Protein AF-A0A928LJQ2-F1 (afdb_monomer)

Nearest PDB structures (foldseek):
  3feq-assembly2_J  TM=9.089E-01  e=2.637E-27  unidentified
  3feq-assembly2_L  TM=9.120E-01  e=6.583E-27  unidentified
  3feq-assembly1_G  TM=9.060E-01  e=1.455E-26  unidentified
  3feq-assembly2_M  TM=9.026E-01  e=1.747E-26  unidentified
  3feq-assembly2_O  TM=9.105E-01  e=3.025E-26  unidentified

pLDDT: mean 92.67, std 9.85, range [49.91, 98.88]

Secondary structure (DSSP, 8-state):
--EEEEEEEEEEETTTTEEEEEEEEEEETTEEEEEEE--S--TTSEEEEEEEEEE-PPEEEEEE-TT--S-S-TT-S---HHHHHHHHHHHHHHHHHTTEEEEEE---GGGHHHHHHHHHHTTSS---EEE---SEEE-TTSTTS--S-TT----TTTTTEEE--SHHHHHHHHHHHHHTT-SEEEEE-BB-SSSTTPPBT-B-S-HHHHHHHHHHHHHHT-EEEEEEEEHHHHHHHHHHT-SEEEEEEE--HHHHHHHHHHTPEEE--HHHHHHHHHHTGGGT--HHHHHHHHHHHHH--

Foldseek 3Di:
DAKAKEFEQWEQDPVVRDIDGQWIFIADPRDTPDIDHDDPPQPPHHYHYHHVDYHYQFDEAEEDALQADLALCRQPDQDDLVNSLVSSLVSQVVSVVVRHQEYEHQWYFPCSLVVSQVCVVVVVGDGHHYQYAYAAEFEDLAQLDAPDDPVCPRGSSNGGYDYADDLVRLLVVLVVSVVSPGQEHEYEQAHPLQHPRGDAQHGGHALSSLLSNQVSCVVSVHAYEYEGLHAVSLVSNLVSQHQEYEQPLQHDPVSVVSCVVSNYYYHHPLVSLVSCCVCDCVSVRDNSSNVRSVVSNVNRD

Radius of gyration: 21.33 Å; Cα contacts (8 Å, |Δi|>4): 658; chains: 1; bounding box: 51×40×59 Å

Structure (mmCIF, N/CA/C/O backbone):
data_AF-A0A928LJQ2-F1
#
_entry.id   AF-A0A928LJQ2-F1
#
loop_
_atom_site.group_PDB
_atom_site.id
_atom_site.type_symbol
_atom_site.label_atom_id
_atom_site.label_alt_id
_atom_site.label_comp_id
_atom_site.label_asym_id
_atom_site.label_entity_id
_atom_site.label_seq_id
_atom_site.pdbx_PDB_ins_code
_atom_site.Cartn_x
_atom_site.Cartn_y
_atom_site.Cartn_z
_atom_site.occupancy
_atom_site.B_iso_or_equiv
_atom_site.auth_seq_id
_atom_site.auth_comp_id
_atom_site.auth_asym_id
_atom_site.auth_atom_id
_atom_site.pdbx_PDB_model_num
ATOM 1 N N . MET A 1 1 ? -18.288 -10.386 25.622 1.00 65.94 1 MET A N 1
ATOM 2 C CA . MET A 1 1 ? -18.279 -9.028 25.047 1.00 65.94 1 MET A CA 1
ATOM 3 C C . MET A 1 1 ? -17.268 -8.224 25.827 1.00 65.94 1 MET A C 1
ATOM 5 O O . MET A 1 1 ? -17.258 -8.331 27.049 1.00 65.94 1 MET A O 1
ATOM 9 N N . SER A 1 2 ? -16.380 -7.521 25.134 1.00 89.06 2 SER A N 1
ATOM 10 C CA . SER A 1 2 ? -15.372 -6.665 25.768 1.00 89.06 2 SER A CA 1
ATOM 11 C C . SER A 1 2 ? -15.864 -5.225 25.688 1.00 89.06 2 SER A C 1
ATOM 13 O O . SER A 1 2 ? -15.941 -4.682 24.588 1.00 89.06 2 SER A O 1
ATOM 15 N N . CYS A 1 3 ? -16.171 -4.620 26.833 1.00 96.25 3 CYS A N 1
ATOM 16 C CA . CYS A 1 3 ? -16.572 -3.218 26.945 1.00 96.25 3 CYS A CA 1
ATOM 17 C C . CYS A 1 3 ? -15.441 -2.439 27.621 1.00 96.25 3 CYS A C 1
ATOM 19 O O . CYS A 1 3 ? -15.065 -2.762 28.746 1.00 96.25 3 CYS A O 1
ATOM 21 N N . LYS A 1 4 ? -14.888 -1.435 26.938 1.00 97.06 4 LYS A N 1
ATOM 22 C CA . LYS A 1 4 ? -13.796 -0.581 27.429 1.00 97.06 4 LYS A CA 1
ATOM 23 C C . LYS A 1 4 ? -14.169 0.887 27.293 1.00 97.06 4 LYS A C 1
ATOM 25 O O . LYS A 1 4 ? -14.790 1.270 26.306 1.00 97.06 4 LYS A O 1
ATOM 30 N N . VAL A 1 5 ? -13.760 1.710 28.246 1.00 97.44 5 VAL A N 1
ATOM 31 C CA . VAL A 1 5 ? -13.843 3.167 28.143 1.00 97.44 5 VAL A CA 1
ATOM 32 C C . VAL A 1 5 ? -12.444 3.742 28.288 1.00 97.44 5 VAL A C 1
ATOM 34 O O . VAL A 1 5 ? -11.767 3.522 29.288 1.00 97.44 5 VAL A O 1
ATOM 37 N N . ILE A 1 6 ? -11.983 4.452 27.264 1.00 97.50 6 ILE A N 1
ATOM 38 C CA . ILE A 1 6 ? -10.678 5.113 27.268 1.00 97.50 6 ILE A CA 1
ATOM 39 C C . ILE A 1 6 ? -10.901 6.550 27.712 1.00 97.50 6 ILE A C 1
ATOM 41 O O . ILE A 1 6 ? -11.585 7.305 27.025 1.00 97.50 6 ILE A O 1
ATOM 45 N N . LYS A 1 7 ? -10.326 6.935 28.848 1.00 97.75 7 LYS A N 1
ATOM 46 C CA . LYS A 1 7 ? -10.352 8.309 29.353 1.00 97.75 7 LYS A CA 1
ATOM 47 C C . LYS A 1 7 ? -9.029 8.982 29.017 1.00 97.75 7 LYS A C 1
ATOM 49 O O . LYS A 1 7 ? -7.985 8.519 29.458 1.00 97.75 7 LYS A O 1
ATOM 54 N N . CYS A 1 8 ? -9.053 10.082 28.273 1.00 97.62 8 CYS A N 1
ATOM 55 C CA . CYS A 1 8 ? -7.845 10.817 27.898 1.00 97.62 8 CYS A CA 1
ATOM 56 C C . CYS A 1 8 ? -8.020 12.329 28.053 1.00 97.62 8 CYS A C 1
ATOM 58 O O . CYS A 1 8 ? -9.127 12.859 27.925 1.00 97.62 8 CYS A O 1
ATOM 60 N N . SER A 1 9 ? -6.916 13.035 28.305 1.00 97.06 9 SER A N 1
ATOM 61 C CA . SER A 1 9 ? -6.933 14.500 28.415 1.00 97.06 9 SER A CA 1
ATOM 62 C C . SER A 1 9 ? -6.959 15.177 27.056 1.00 97.06 9 SER A C 1
ATOM 64 O O . SER A 1 9 ? -7.546 16.246 26.938 1.00 97.06 9 SER A O 1
ATOM 66 N N . LYS A 1 10 ? -6.337 14.572 26.036 1.00 97.88 10 LYS A N 1
ATOM 67 C CA . LYS A 1 10 ? -6.318 15.093 24.667 1.00 97.88 10 LYS A CA 1
ATOM 68 C C . LYS A 1 10 ? -6.541 13.979 23.654 1.00 97.88 10 LYS A C 1
ATOM 70 O O . LYS A 1 10 ? -5.899 12.932 23.744 1.00 97.88 10 LYS A O 1
ATOM 75 N N . MET A 1 11 ? -7.402 14.239 22.676 1.00 97.62 11 MET A N 1
ATOM 76 C CA . MET A 1 11 ? -7.645 13.372 21.526 1.00 97.62 11 MET A CA 1
ATOM 77 C C . MET A 1 11 ? -7.607 14.200 20.242 1.00 97.62 11 MET A C 1
ATOM 79 O O . MET A 1 11 ? -8.185 15.285 20.197 1.00 97.62 11 MET A O 1
ATOM 83 N N . PHE A 1 12 ? -6.962 13.695 19.193 1.00 97.69 12 PHE A N 1
ATOM 84 C CA . PHE A 1 12 ? -7.087 14.277 17.859 1.00 97.69 12 PHE A CA 1
ATOM 85 C C . PHE A 1 12 ? -8.347 13.764 17.160 1.00 97.69 12 PHE A C 1
ATOM 87 O O . PHE A 1 12 ? -8.494 12.564 16.928 1.00 97.69 12 PHE A O 1
ATOM 94 N N . ASP A 1 13 ? -9.233 14.688 16.811 1.00 95.75 13 ASP A N 1
ATOM 95 C CA . ASP A 1 13 ? -10.365 14.463 15.925 1.00 95.75 13 ASP A CA 1
ATOM 96 C C . ASP A 1 13 ? -9.907 14.723 14.485 1.00 95.75 13 ASP A C 1
ATOM 98 O O . ASP A 1 13 ? -9.740 15.871 14.063 1.00 95.75 13 ASP A O 1
ATOM 102 N N . SER A 1 14 ? -9.665 13.640 13.746 1.00 93.06 14 SER A N 1
ATOM 103 C CA . SER A 1 14 ? -9.185 13.705 12.366 1.00 93.06 14 SER A CA 1
ATOM 104 C C . SER A 1 14 ? -10.245 14.170 11.369 1.00 93.06 14 SER A C 1
ATOM 106 O O . SER A 1 14 ? -9.877 14.620 10.288 1.00 93.06 14 SER A O 1
ATOM 108 N N . GLU A 1 15 ? -11.536 14.063 11.699 1.00 92.44 15 GLU A N 1
ATOM 109 C CA . GLU A 1 15 ? -12.623 14.492 10.811 1.00 92.44 15 GLU A CA 1
ATOM 110 C C . GLU A 1 15 ? -12.727 16.020 10.799 1.00 92.44 15 GLU A C 1
ATOM 112 O O . GLU A 1 15 ? -12.749 16.636 9.734 1.00 92.44 15 GLU A O 1
ATOM 117 N N . ASN A 1 16 ? -12.688 16.637 11.984 1.00 95.31 16 ASN A N 1
ATOM 118 C CA . ASN A 1 16 ? -12.779 18.094 12.137 1.00 95.31 16 ASN A CA 1
ATOM 119 C C . ASN A 1 16 ? -11.414 18.792 12.278 1.00 95.31 16 ASN A C 1
ATOM 121 O O . ASN A 1 16 ? -11.362 20.011 12.426 1.00 95.31 16 ASN A O 1
ATOM 125 N N . GLN A 1 17 ? -10.312 18.035 12.233 1.00 96.06 17 GLN A N 1
ATOM 126 C CA . GLN A 1 17 ? -8.929 18.526 12.321 1.00 96.06 17 GLN A CA 1
ATOM 127 C C . GLN A 1 17 ? -8.651 19.362 13.583 1.00 96.06 17 GLN A C 1
ATOM 129 O O . GLN A 1 17 ? -7.990 20.400 13.534 1.00 96.06 17 GLN A O 1
ATOM 134 N N . GLN A 1 18 ? -9.143 18.903 14.733 1.00 97.00 18 GLN A N 1
ATOM 135 C CA . GLN A 1 18 ? -9.035 19.620 16.006 1.00 97.00 18 GLN A CA 1
ATOM 136 C C . GLN A 1 18 ? -8.572 18.714 17.148 1.00 97.00 18 GLN A C 1
ATOM 138 O O . GLN A 1 18 ? -8.679 17.490 17.090 1.00 97.00 18 GLN A O 1
ATOM 143 N N . VAL A 1 19 ? -8.065 19.329 18.218 1.00 98.00 19 VAL A N 1
ATOM 144 C CA . VAL A 1 19 ? -7.770 18.628 19.471 1.00 98.00 19 VAL A CA 1
ATOM 145 C C . VAL A 1 19 ? -8.949 18.811 20.414 1.00 98.00 19 VAL A C 1
ATOM 147 O O . VAL A 1 19 ? -9.277 19.935 20.789 1.00 98.00 19 VAL A O 1
ATOM 150 N N . LEU A 1 20 ? -9.564 17.701 20.807 1.00 97.50 20 LEU A N 1
ATOM 151 C CA . LEU A 1 20 ? -10.582 17.665 21.846 1.00 97.50 20 LEU A CA 1
ATOM 152 C C . LEU A 1 20 ? -9.922 17.426 23.204 1.00 97.50 20 LEU A C 1
ATOM 154 O O . LEU A 1 20 ? -8.989 16.626 23.317 1.00 97.50 20 LEU A O 1
ATOM 158 N N . GLU A 1 21 ? -10.422 18.103 24.234 1.00 97.75 21 GLU A N 1
ATOM 159 C CA . GLU A 1 21 ? -9.928 17.974 25.603 1.00 97.75 21 GLU A CA 1
ATOM 160 C C . GLU A 1 21 ? -10.917 17.219 26.489 1.00 97.75 21 GLU A C 1
ATOM 162 O O . GLU A 1 21 ? -12.128 17.298 26.290 1.00 97.75 21 GLU A O 1
ATOM 167 N N . ASN A 1 22 ? -10.390 16.513 27.492 1.00 97.38 22 ASN A N 1
ATOM 168 C CA . ASN A 1 22 ? -11.164 15.792 28.501 1.00 97.38 22 ASN A CA 1
ATOM 169 C C . ASN A 1 22 ? -12.225 14.866 27.880 1.00 97.38 22 ASN A C 1
ATOM 171 O O . ASN A 1 22 ? -13.428 15.019 28.104 1.00 97.38 22 ASN A O 1
ATOM 175 N N . VAL A 1 23 ? -11.758 13.890 27.099 1.00 97.50 23 VAL A N 1
ATOM 176 C CA . VAL A 1 23 ? -12.589 12.988 26.292 1.00 97.50 23 VAL A CA 1
ATOM 177 C C . VAL A 1 23 ? -12.653 11.587 26.901 1.00 97.50 23 VAL A C 1
ATOM 179 O O . VAL A 1 23 ? -11.677 11.089 27.469 1.00 97.50 23 VAL A O 1
ATOM 182 N N . MET A 1 24 ? -13.813 10.948 26.766 1.00 97.88 24 MET A N 1
ATOM 183 C CA . MET A 1 24 ? -14.020 9.516 26.949 1.00 97.88 24 MET A CA 1
ATOM 184 C C . MET A 1 24 ? -14.449 8.861 25.632 1.00 97.88 24 MET A C 1
ATOM 186 O O . MET A 1 24 ? -15.328 9.366 24.932 1.00 97.88 24 MET A O 1
ATOM 190 N N . ILE A 1 25 ? -13.831 7.723 25.314 1.00 97.31 25 ILE A N 1
ATOM 191 C CA . ILE A 1 25 ? -14.088 6.917 24.115 1.00 97.31 25 ILE A CA 1
ATOM 192 C C . ILE A 1 25 ? -14.621 5.560 24.571 1.00 97.31 25 ILE A C 1
ATOM 194 O O . ILE A 1 25 ? -13.890 4.770 25.168 1.00 97.31 25 ILE A O 1
ATOM 198 N N . PHE A 1 26 ? -15.890 5.290 24.293 1.00 97.31 26 PHE A N 1
ATOM 199 C CA . PHE A 1 26 ? -16.551 4.033 24.626 1.00 97.31 26 PHE A CA 1
ATOM 200 C C . PHE A 1 26 ? -16.382 3.045 23.479 1.00 97.31 26 PHE A C 1
ATOM 202 O O . PHE A 1 26 ? -16.725 3.342 22.333 1.00 97.31 26 PHE A O 1
ATOM 209 N N . VAL A 1 27 ? -15.851 1.870 23.798 1.00 97.25 27 VAL A N 1
ATOM 210 C CA . VAL A 1 27 ? -15.540 0.804 22.849 1.00 97.25 27 VAL A CA 1
ATOM 211 C C . VAL A 1 27 ? -16.249 -0.470 23.278 1.00 97.25 27 VAL A C 1
ATOM 213 O O . VAL A 1 27 ? -16.059 -0.948 24.399 1.00 97.25 27 VAL A O 1
ATOM 216 N N . LYS A 1 28 ? -17.009 -1.066 22.364 1.00 96.00 28 LYS A N 1
ATOM 217 C CA . LYS A 1 28 ? -17.658 -2.360 22.560 1.00 96.00 28 LYS A CA 1
ATOM 218 C C . LYS A 1 28 ? -17.361 -3.269 21.391 1.00 96.00 28 LYS A C 1
ATOM 220 O O . LYS A 1 28 ? -17.523 -2.881 20.239 1.00 96.00 28 LYS A O 1
ATOM 225 N N . ASP A 1 29 ? -16.893 -4.473 21.705 1.00 93.00 29 ASP A N 1
ATOM 226 C CA . ASP A 1 29 ? -16.573 -5.508 20.717 1.00 93.00 29 ASP A CA 1
ATOM 227 C C . ASP A 1 29 ? -15.689 -4.968 19.566 1.00 93.00 29 ASP A C 1
ATOM 229 O O . ASP A 1 29 ? -15.889 -5.270 18.393 1.00 93.00 29 ASP A O 1
ATOM 233 N N . ASN A 1 30 ? -14.684 -4.159 19.940 1.00 91.50 30 ASN A N 1
ATOM 234 C CA . ASN A 1 30 ? -13.708 -3.484 19.067 1.00 91.50 30 ASN A CA 1
ATOM 235 C C . ASN A 1 30 ? -14.263 -2.380 18.148 1.00 91.50 30 ASN A C 1
ATOM 237 O O . ASN A 1 30 ? -13.559 -1.932 17.244 1.00 91.50 30 ASN A O 1
ATOM 241 N N . ILE A 1 31 ? -15.481 -1.900 18.395 1.00 95.69 31 ILE A N 1
ATOM 242 C CA . ILE A 1 31 ? -16.086 -0.763 17.696 1.00 95.69 31 ILE A CA 1
ATOM 243 C C . ILE A 1 31 ? -16.232 0.410 18.665 1.00 95.69 31 ILE A C 1
ATOM 245 O O . ILE A 1 31 ? -16.632 0.226 19.814 1.00 95.69 31 ILE A O 1
ATOM 249 N N . ILE A 1 32 ? -15.909 1.620 18.204 1.00 96.19 32 ILE A N 1
ATOM 250 C CA . ILE A 1 32 ? -16.183 2.852 18.951 1.00 96.19 32 ILE A CA 1
ATOM 251 C C . ILE A 1 32 ? -17.694 3.107 18.892 1.00 96.19 32 ILE A C 1
ATOM 253 O O . ILE A 1 32 ? -18.236 3.359 17.820 1.00 96.19 32 ILE A O 1
ATOM 257 N N . GLU A 1 33 ? -18.373 3.035 20.036 1.00 95.56 33 GLU A N 1
ATOM 258 C CA . GLU A 1 33 ? -19.817 3.291 20.141 1.00 95.56 33 GLU A CA 1
ATOM 259 C C . GLU A 1 33 ? -20.122 4.778 20.324 1.00 95.56 33 GLU A C 1
ATOM 261 O O . GLU A 1 33 ? -21.125 5.284 19.820 1.00 95.56 33 GLU A O 1
ATOM 266 N N . LYS A 1 34 ? -19.280 5.475 21.093 1.00 94.56 34 LYS A N 1
ATOM 267 C CA . LYS A 1 34 ? -19.512 6.864 21.497 1.00 94.56 34 LYS A CA 1
ATOM 268 C C . LYS A 1 34 ? -18.199 7.546 21.861 1.00 94.56 34 LYS A C 1
ATOM 270 O O . LYS A 1 34 ? -17.356 6.961 22.538 1.00 94.56 34 LYS A O 1
ATOM 275 N N . VAL A 1 35 ? -18.076 8.813 21.478 1.00 96.31 35 VAL A N 1
ATOM 276 C CA . VAL A 1 35 ? -17.045 9.740 21.961 1.00 96.31 35 VAL A CA 1
ATOM 277 C C . VAL A 1 35 ? -17.756 10.916 22.622 1.00 96.31 35 VAL A C 1
ATOM 279 O O . VAL A 1 35 ? -18.674 11.488 22.035 1.00 96.31 35 VAL A O 1
ATOM 282 N N . CYS A 1 36 ? -17.391 11.261 23.854 1.00 96.62 36 CYS A N 1
ATOM 283 C CA . CYS A 1 36 ? -18.013 12.370 24.580 1.00 96.62 36 CYS A CA 1
ATOM 284 C C . CYS A 1 36 ? -17.047 13.020 25.581 1.00 96.62 36 CYS A C 1
ATOM 286 O O . CYS A 1 36 ? -15.991 12.451 25.861 1.00 96.62 36 CYS A O 1
ATOM 288 N N . PRO A 1 37 ? -17.389 14.191 26.152 1.00 97.12 37 PRO A N 1
ATOM 289 C CA . PRO A 1 37 ? -16.666 14.727 27.301 1.00 97.12 37 PRO A CA 1
ATOM 290 C C . PRO A 1 37 ? -16.643 13.739 28.476 1.00 97.12 37 PRO A C 1
ATOM 292 O O . PRO A 1 37 ? -17.458 12.812 28.534 1.00 97.12 37 PRO A O 1
ATOM 295 N N . TRP A 1 38 ? -15.729 13.950 29.423 1.00 96.81 38 TRP A N 1
ATOM 296 C CA . TRP A 1 38 ? -15.675 13.170 30.660 1.00 96.81 38 TRP A CA 1
ATOM 297 C C . TRP A 1 38 ? -17.036 13.108 31.358 1.00 96.81 38 TRP A C 1
ATOM 299 O O . TRP A 1 38 ? -17.733 14.111 31.504 1.00 96.81 38 TRP A O 1
ATOM 309 N N . THR A 1 39 ? -17.377 11.908 31.811 1.00 95.12 39 THR A N 1
ATOM 310 C CA . THR A 1 39 ? -18.605 11.582 32.531 1.00 95.12 39 THR A CA 1
ATOM 311 C C . THR A 1 39 ? -18.302 10.503 33.568 1.00 95.12 39 THR A C 1
ATOM 313 O O . THR A 1 39 ? -17.290 9.808 33.466 1.00 95.12 39 THR A O 1
ATOM 316 N N . ASP A 1 40 ? -19.176 10.344 34.556 1.00 90.69 40 ASP A N 1
ATOM 317 C CA . ASP A 1 40 ? -19.085 9.261 35.540 1.00 90.69 40 ASP A CA 1
ATOM 318 C C . ASP A 1 40 ? -19.762 7.963 35.044 1.00 90.69 40 ASP A C 1
ATOM 320 O O . ASP A 1 40 ? -19.656 6.917 35.685 1.00 90.69 40 ASP A O 1
ATOM 324 N N . GLU A 1 41 ? -20.419 8.004 33.877 1.00 87.56 41 GLU A N 1
ATOM 325 C CA . GLU A 1 41 ? -21.106 6.878 33.225 1.00 87.56 41 GLU A CA 1
ATOM 326 C C . GLU A 1 41 ? -20.121 5.820 32.687 1.00 87.56 41 GLU A C 1
ATOM 328 O O . GLU A 1 41 ? -19.947 5.661 31.484 1.00 87.56 41 GLU A O 1
ATOM 333 N N . THR A 1 42 ? -19.457 5.087 33.580 1.00 89.25 42 THR A N 1
ATOM 334 C CA . THR A 1 42 ? -18.476 4.035 33.233 1.00 89.25 42 THR A CA 1
ATOM 335 C C . THR A 1 42 ? -18.918 2.634 33.661 1.00 89.25 42 THR A C 1
ATOM 337 O O . THR A 1 42 ? -18.183 1.661 33.491 1.00 89.25 42 THR A O 1
ATOM 340 N N . GLU A 1 43 ? -20.135 2.505 34.199 1.00 91.88 43 GLU A N 1
ATOM 341 C CA . GLU A 1 43 ? -20.675 1.230 34.665 1.00 91.88 43 GLU A CA 1
ATOM 342 C C . GLU A 1 43 ? -20.741 0.206 33.520 1.00 91.88 43 GLU A C 1
ATOM 344 O O . GLU A 1 43 ? -21.260 0.480 32.439 1.00 91.88 43 GLU A O 1
ATOM 349 N N . GLY A 1 44 ? -20.182 -0.985 33.749 1.00 91.81 44 GLY A N 1
ATOM 350 C CA . GLY A 1 44 ? -20.113 -2.048 32.742 1.00 91.81 44 GLY A CA 1
ATOM 351 C C . GLY A 1 44 ? -18.955 -1.934 31.741 1.00 91.81 44 GLY A C 1
ATOM 352 O O . GLY A 1 44 ? -18.837 -2.809 30.883 1.00 91.81 44 GLY A O 1
ATOM 353 N N . TYR A 1 45 ? -18.085 -0.923 31.859 1.00 96.19 45 TYR A N 1
ATOM 354 C CA . TYR A 1 45 ? -16.889 -0.758 31.029 1.00 96.19 45 TYR A CA 1
ATOM 355 C C . TYR A 1 45 ? -15.601 -0.886 31.860 1.00 96.19 45 TYR A C 1
ATOM 357 O O . TYR A 1 45 ? -15.503 -0.400 32.984 1.00 96.19 45 TYR A O 1
ATOM 365 N N . GLU A 1 46 ? -14.578 -1.518 31.289 1.00 96.06 46 GLU A N 1
ATOM 366 C CA . GLU A 1 46 ? -13.210 -1.473 31.809 1.00 96.06 46 GLU A CA 1
ATOM 367 C C . GLU A 1 46 ? -12.602 -0.092 31.520 1.00 96.06 46 GLU A C 1
ATOM 369 O O . GLU A 1 46 ? -12.483 0.306 30.358 1.00 96.06 46 GLU A O 1
ATOM 374 N N . LEU A 1 47 ? -12.221 0.650 32.562 1.00 96.06 47 LEU A N 1
ATOM 375 C CA . LEU A 1 47 ? -11.594 1.963 32.416 1.00 96.06 47 LEU A CA 1
ATOM 376 C C . LEU A 1 47 ? -10.111 1.829 32.045 1.00 96.06 47 LEU A C 1
ATOM 378 O O . LEU A 1 47 ? -9.318 1.280 32.807 1.00 96.06 47 LEU A O 1
ATOM 382 N N . ILE A 1 48 ? -9.733 2.423 30.915 1.00 96.88 48 ILE A N 1
ATOM 383 C CA . ILE A 1 48 ? -8.345 2.636 30.502 1.00 96.88 48 ILE A CA 1
ATOM 384 C C . ILE A 1 48 ? -8.026 4.119 30.695 1.00 96.88 48 ILE A C 1
ATOM 386 O O . ILE A 1 48 ? -8.509 4.972 29.948 1.00 96.88 48 ILE A O 1
ATOM 390 N N . ASP A 1 49 ? -7.220 4.427 31.709 1.00 96.88 49 ASP A N 1
ATOM 391 C CA . ASP A 1 49 ? -6.808 5.797 32.016 1.00 96.88 49 ASP A CA 1
ATOM 392 C C . ASP A 1 49 ? -5.551 6.180 31.220 1.00 96.88 49 ASP A C 1
ATOM 394 O O . ASP A 1 49 ? -4.458 5.673 31.469 1.00 96.88 49 ASP A O 1
ATOM 398 N N . LEU A 1 50 ? -5.731 7.073 30.247 1.00 97.38 50 LEU A N 1
ATOM 399 C CA . LEU A 1 50 ? -4.697 7.697 29.421 1.00 97.38 50 LEU A CA 1
ATOM 400 C C . LEU A 1 50 ? -4.710 9.223 29.600 1.00 97.38 50 LEU A C 1
ATOM 402 O O . LEU A 1 50 ? -4.438 9.979 28.663 1.00 97.38 50 LEU A O 1
ATOM 406 N N . THR A 1 51 ? -5.074 9.711 30.787 1.00 97.19 51 THR A N 1
ATOM 407 C CA . THR A 1 51 ? -5.119 11.152 31.086 1.00 97.19 51 THR A CA 1
ATOM 408 C C . THR A 1 51 ? -3.755 11.840 30.964 1.00 97.19 51 THR A C 1
ATOM 410 O O . THR A 1 51 ? -3.704 13.046 30.729 1.00 97.19 51 THR A O 1
ATOM 413 N N . ASP A 1 52 ? -2.645 11.106 31.024 1.00 96.81 52 ASP A N 1
ATOM 414 C CA . ASP A 1 52 ? -1.295 11.630 30.794 1.00 96.81 52 ASP A CA 1
ATOM 415 C C . ASP A 1 52 ? -0.831 11.531 29.325 1.00 96.81 52 ASP A C 1
ATOM 417 O O . ASP A 1 52 ? 0.303 11.904 29.012 1.00 96.81 52 ASP A O 1
ATOM 421 N N . LYS A 1 53 ? -1.680 11.032 28.413 1.00 96.31 53 LYS A N 1
ATOM 422 C CA . LYS A 1 53 ? -1.357 10.821 26.994 1.00 96.31 53 LYS A CA 1
ATOM 423 C C . LYS A 1 53 ? -2.188 11.691 26.054 1.00 96.31 53 LYS A C 1
ATOM 425 O O . LYS A 1 53 ? -3.220 12.264 26.405 1.00 96.31 53 LYS A O 1
ATOM 430 N N . PHE A 1 54 ? -1.713 11.735 24.813 1.00 96.62 54 PHE A N 1
ATOM 431 C CA . PHE A 1 54 ? -2.431 12.248 23.656 1.00 96.62 54 PHE A CA 1
ATOM 432 C C . PHE A 1 54 ? -2.883 11.064 22.791 1.00 96.62 54 PHE A C 1
ATOM 434 O O . PHE A 1 54 ? -2.053 10.251 22.386 1.00 96.62 54 PHE A O 1
ATOM 441 N N . VAL A 1 55 ? -4.183 10.957 22.522 1.00 97.25 55 VAL A N 1
ATOM 442 C CA . VAL A 1 55 ? -4.778 9.839 21.773 1.00 97.25 55 VAL A CA 1
ATOM 443 C C . VAL A 1 55 ? -5.026 10.240 20.317 1.00 97.25 55 VAL A C 1
ATOM 445 O O . VAL A 1 55 ? -5.517 11.331 20.035 1.00 97.25 55 VAL A O 1
ATOM 448 N N . THR A 1 56 ? -4.697 9.351 19.381 1.00 97.19 56 THR A N 1
ATOM 449 C CA . THR A 1 56 ? -4.938 9.518 17.936 1.00 97.19 56 THR A CA 1
ATOM 450 C C . THR A 1 56 ? -5.599 8.265 17.364 1.00 97.19 56 THR A C 1
ATOM 452 O O . THR A 1 56 ? -5.484 7.194 17.971 1.00 97.19 56 THR A O 1
ATOM 455 N N . PRO A 1 57 ? -6.272 8.360 16.202 1.00 96.56 57 PRO A N 1
ATOM 456 C CA . PRO A 1 57 ? -6.556 7.184 15.390 1.00 96.56 57 PRO A CA 1
ATOM 457 C C . PRO A 1 57 ? -5.261 6.431 15.062 1.00 96.56 57 PRO A C 1
ATOM 459 O O . PRO A 1 57 ? -4.211 7.045 14.872 1.00 96.56 57 PRO A O 1
ATOM 462 N N . GLY A 1 58 ? -5.338 5.102 14.975 1.00 97.75 58 GLY A N 1
ATOM 463 C CA . GLY A 1 58 ? -4.190 4.290 14.583 1.00 97.75 58 GLY A CA 1
ATOM 464 C C . GLY A 1 58 ? -3.679 4.676 13.193 1.00 97.75 58 GLY A C 1
ATOM 465 O O . GLY A 1 58 ? -4.468 4.954 12.289 1.00 97.75 58 GLY A O 1
ATOM 466 N N . LEU A 1 59 ? -2.359 4.676 13.018 1.00 98.31 59 LEU A N 1
ATOM 467 C CA . LEU A 1 59 ? -1.732 5.086 11.764 1.00 98.31 59 LEU A CA 1
ATOM 468 C C . LEU A 1 59 ? -1.953 4.036 10.667 1.00 98.31 59 LEU A C 1
ATOM 470 O O . LEU A 1 59 ? -2.141 2.845 10.951 1.00 98.31 59 LEU A O 1
ATOM 474 N N . ILE A 1 60 ? -1.907 4.493 9.414 1.00 98.62 60 ILE A N 1
ATOM 475 C CA . ILE A 1 60 ? -1.994 3.658 8.214 1.00 98.62 60 ILE A CA 1
ATOM 476 C C . ILE A 1 60 ? -0.754 3.910 7.361 1.00 98.62 60 ILE A C 1
ATOM 478 O O . ILE A 1 60 ? -0.501 5.054 6.985 1.00 98.62 60 ILE A O 1
ATOM 482 N N . ASP A 1 61 ? -0.006 2.853 7.043 1.00 98.19 61 ASP A N 1
ATOM 483 C CA . ASP A 1 61 ? 1.067 2.920 6.047 1.00 98.19 61 ASP A CA 1
ATOM 484 C C . ASP A 1 61 ? 0.582 2.302 4.732 1.00 98.19 61 ASP A C 1
ATOM 486 O O . ASP A 1 61 ? 0.183 1.136 4.678 1.00 98.19 61 ASP A O 1
ATOM 490 N N . CYS A 1 62 ? 0.591 3.097 3.665 1.00 98.44 62 CYS A N 1
ATOM 491 C CA . CYS A 1 62 ? 0.100 2.697 2.352 1.00 98.44 62 CYS A CA 1
ATOM 492 C C . CYS A 1 62 ? 1.177 2.055 1.459 1.00 98.44 62 CYS A C 1
ATOM 494 O O . CYS A 1 62 ? 0.850 1.676 0.330 1.00 98.44 62 CYS A O 1
ATOM 496 N N . HIS A 1 63 ? 2.435 1.948 1.896 1.00 97.94 63 HIS A N 1
ATOM 497 C CA . HIS A 1 63 ? 3.507 1.387 1.076 1.00 97.94 63 HIS A CA 1
ATOM 498 C C . HIS A 1 63 ? 4.580 0.699 1.919 1.00 97.94 63 HIS A C 1
ATOM 500 O O . HIS A 1 63 ? 5.656 1.248 2.163 1.00 97.94 63 HIS A O 1
ATOM 506 N N . VAL A 1 64 ? 4.321 -0.556 2.282 1.00 96.06 64 VAL A N 1
ATOM 507 C CA . VAL A 1 64 ? 5.317 -1.403 2.945 1.00 96.06 64 VAL A CA 1
ATOM 508 C C . VAL A 1 64 ? 5.692 -2.611 2.093 1.00 96.06 64 VAL A C 1
ATOM 510 O O . VAL A 1 64 ? 4.935 -3.072 1.239 1.00 96.06 64 VAL A O 1
ATOM 513 N N . HIS A 1 65 ? 6.874 -3.148 2.368 1.00 93.69 65 HIS A N 1
ATOM 514 C CA . HIS A 1 65 ? 7.339 -4.435 1.865 1.00 93.69 65 HIS A CA 1
ATOM 515 C C . HIS A 1 65 ? 7.731 -5.280 3.072 1.00 93.69 65 HIS A C 1
ATOM 517 O O . HIS A 1 65 ? 8.844 -5.141 3.581 1.00 93.69 65 HIS A O 1
ATOM 523 N N . LEU A 1 66 ? 6.823 -6.135 3.551 1.00 92.94 66 LEU A N 1
ATOM 524 C CA . LEU A 1 66 ? 7.006 -6.871 4.809 1.00 92.94 66 LEU A CA 1
ATOM 525 C C . LEU A 1 66 ? 8.187 -7.849 4.735 1.00 92.94 66 LEU A C 1
ATOM 527 O O . LEU A 1 66 ? 8.763 -8.221 5.757 1.00 92.94 66 LEU A O 1
ATOM 531 N N . SER A 1 67 ? 8.543 -8.292 3.529 1.00 88.38 67 SER A N 1
ATOM 532 C CA . SER A 1 67 ? 9.681 -9.176 3.262 1.00 88.38 67 SER A CA 1
ATOM 533 C C . SER A 1 67 ? 11.044 -8.482 3.288 1.00 88.38 67 SER A C 1
ATOM 535 O O . SER A 1 67 ? 12.065 -9.161 3.148 1.00 88.38 67 SER A O 1
ATOM 537 N N . SER A 1 68 ? 11.074 -7.164 3.490 1.00 84.38 68 SER A N 1
ATOM 538 C CA . SER A 1 68 ? 12.280 -6.339 3.518 1.00 84.38 68 SER A CA 1
ATOM 539 C C . SER A 1 68 ? 12.260 -5.350 4.686 1.00 84.38 68 SER A C 1
ATOM 541 O O . SER A 1 68 ? 11.261 -5.201 5.382 1.00 84.38 68 SER A O 1
ATOM 543 N N . ASN A 1 69 ? 13.381 -4.676 4.921 1.00 77.88 69 ASN A N 1
ATOM 544 C CA . ASN A 1 69 ? 13.475 -3.564 5.859 1.00 77.88 69 ASN A CA 1
ATOM 545 C C . ASN A 1 69 ? 14.444 -2.501 5.317 1.00 77.88 69 ASN A C 1
ATOM 547 O O . ASN A 1 69 ? 15.030 -2.657 4.247 1.00 77.88 69 ASN A O 1
ATOM 551 N N . GLY A 1 70 ? 14.620 -1.413 6.065 1.00 72.81 70 GLY A N 1
ATOM 552 C CA . GLY A 1 70 ? 15.514 -0.310 5.698 1.00 72.81 70 GLY A CA 1
ATOM 553 C C . GLY A 1 70 ? 17.015 -0.587 5.868 1.00 72.81 70 GLY A C 1
ATOM 554 O O . GLY A 1 70 ? 17.779 0.369 6.005 1.00 72.81 70 GLY A O 1
ATOM 555 N N . GLU A 1 71 ? 17.457 -1.848 5.931 1.00 75.62 71 GLU A N 1
ATOM 556 C CA . GLU A 1 71 ? 18.886 -2.180 5.985 1.00 75.62 71 GLU A CA 1
ATOM 557 C C . GLU A 1 71 ? 19.595 -1.817 4.674 1.00 75.62 71 GLU A C 1
ATOM 559 O O . GLU A 1 71 ? 19.012 -1.854 3.594 1.00 75.62 71 GLU A O 1
ATOM 564 N N . ALA A 1 72 ? 20.886 -1.484 4.754 1.00 67.19 72 ALA A N 1
ATOM 565 C CA . ALA A 1 72 ? 21.661 -1.034 3.595 1.00 67.19 72 ALA A CA 1
ATOM 566 C C . ALA A 1 72 ? 21.883 -2.122 2.527 1.00 67.19 72 ALA A C 1
ATOM 568 O O . ALA A 1 72 ? 22.123 -1.806 1.362 1.00 67.19 72 ALA A O 1
ATOM 569 N N . ASN A 1 73 ? 21.785 -3.397 2.915 1.00 65.12 73 ASN A N 1
ATOM 570 C CA . ASN A 1 73 ? 21.786 -4.535 2.002 1.00 65.12 73 ASN A CA 1
ATOM 571 C C . ASN A 1 73 ? 20.595 -5.458 2.313 1.00 65.12 73 ASN A C 1
ATOM 573 O O . ASN A 1 73 ? 20.778 -6.521 2.912 1.00 65.12 73 ASN A O 1
ATOM 577 N N . PRO A 1 74 ? 19.374 -5.081 1.899 1.00 57.94 74 PRO A N 1
ATOM 578 C CA . PRO A 1 74 ? 18.170 -5.856 2.203 1.00 57.94 74 PRO A CA 1
ATOM 579 C C . PRO A 1 74 ? 18.160 -7.216 1.479 1.00 57.94 74 PRO A C 1
ATOM 581 O O . PRO A 1 74 ? 17.410 -8.118 1.837 1.00 57.94 74 PRO A O 1
ATOM 584 N N . SER A 1 75 ? 19.035 -7.391 0.481 1.00 57.31 75 SER A N 1
ATOM 585 C CA . SER A 1 75 ? 19.252 -8.625 -0.280 1.00 57.31 75 SER A CA 1
ATOM 586 C C . SER A 1 75 ? 20.268 -9.581 0.368 1.00 57.31 75 SER A C 1
ATOM 588 O O . SER A 1 75 ? 20.736 -10.519 -0.281 1.00 57.31 75 SER A O 1
ATOM 590 N N . GLY A 1 76 ? 20.657 -9.336 1.624 1.00 53.16 76 GLY A N 1
ATOM 591 C CA . GLY A 1 76 ? 21.612 -10.159 2.360 1.00 53.16 76 GLY A CA 1
ATOM 592 C C . GLY A 1 76 ? 21.114 -11.590 2.593 1.00 53.16 76 GLY A C 1
ATOM 593 O O . GLY A 1 76 ? 20.356 -11.849 3.527 1.00 53.16 76 GLY A O 1
ATOM 594 N N . GLY A 1 77 ? 21.603 -12.524 1.773 1.00 59.50 77 GLY A N 1
ATOM 595 C CA . GLY A 1 77 ? 21.423 -13.970 1.933 1.00 59.50 77 GLY A CA 1
ATOM 596 C C . GLY A 1 77 ? 20.238 -14.552 1.158 1.00 59.50 77 GLY A C 1
ATOM 597 O O . GLY A 1 77 ? 19.218 -13.901 0.951 1.00 59.50 77 GLY A O 1
ATOM 598 N N . GLN A 1 78 ? 20.381 -15.808 0.730 1.00 63.62 78 GLN A N 1
ATOM 599 C CA . GLN A 1 78 ? 19.276 -16.579 0.164 1.00 63.62 78 GLN A CA 1
ATOM 600 C C . GLN A 1 78 ? 18.289 -16.914 1.279 1.00 63.62 78 GLN A C 1
ATOM 602 O O . GLN A 1 78 ? 18.653 -17.564 2.258 1.00 63.62 78 GLN A O 1
ATOM 607 N N . LYS A 1 79 ? 17.052 -16.442 1.140 1.00 76.44 79 LYS A N 1
ATOM 608 C CA . LYS A 1 79 ? 15.962 -16.702 2.079 1.00 76.44 79 LYS A CA 1
ATOM 609 C C . LYS A 1 79 ? 14.959 -17.624 1.409 1.00 76.44 79 LYS A C 1
ATOM 611 O O . LYS A 1 79 ? 14.552 -17.394 0.272 1.00 76.44 79 LYS A O 1
ATOM 616 N N . THR A 1 80 ? 14.554 -18.670 2.113 1.00 84.56 80 THR A N 1
ATOM 617 C CA . THR A 1 80 ? 13.412 -19.480 1.694 1.00 84.56 80 THR A CA 1
ATOM 618 C C . THR A 1 80 ? 12.112 -18.704 1.925 1.00 84.56 80 THR A C 1
ATOM 620 O O . THR A 1 80 ? 12.077 -17.716 2.665 1.00 84.56 80 THR A O 1
ATOM 623 N N . LEU A 1 81 ? 11.001 -19.173 1.352 1.00 86.44 81 LEU A N 1
ATOM 624 C CA . LEU A 1 81 ? 9.683 -18.614 1.677 1.00 86.44 81 LEU A CA 1
ATOM 625 C C . LEU A 1 81 ? 9.367 -18.727 3.179 1.00 86.44 81 LEU A C 1
ATOM 627 O O . LEU A 1 81 ? 8.745 -17.826 3.734 1.00 86.44 81 LEU A O 1
ATOM 631 N N . GLY A 1 82 ? 9.838 -19.779 3.858 1.00 88.81 82 GLY A N 1
ATOM 632 C CA . GLY A 1 82 ? 9.672 -19.924 5.307 1.00 88.81 82 GLY A CA 1
ATOM 633 C C . GLY A 1 82 ? 10.415 -18.844 6.098 1.00 88.81 82 GLY A C 1
ATOM 634 O O . GLY A 1 82 ? 9.848 -18.257 7.017 1.00 88.81 82 GLY A O 1
ATOM 635 N N . ASP A 1 83 ? 11.649 -18.520 5.700 1.00 88.81 83 ASP A N 1
ATOM 636 C CA . ASP A 1 83 ? 12.432 -17.451 6.335 1.00 88.81 83 ASP A CA 1
ATOM 637 C C . ASP A 1 83 ? 11.747 -16.088 6.185 1.00 88.81 83 ASP A C 1
ATOM 639 O O . ASP A 1 83 ? 11.685 -15.308 7.140 1.00 88.81 83 ASP A O 1
ATOM 643 N N . HIS A 1 84 ? 11.189 -15.812 5.000 1.00 88.75 84 HIS A N 1
ATOM 644 C CA . HIS A 1 84 ? 10.403 -14.603 4.769 1.00 88.75 84 HIS A CA 1
ATOM 645 C C . HIS A 1 84 ? 9.158 -14.554 5.654 1.00 88.75 84 HIS A C 1
ATOM 647 O O . HIS A 1 84 ? 8.908 -13.514 6.250 1.00 88.75 84 HIS A O 1
ATOM 653 N N . ALA A 1 85 ? 8.421 -15.655 5.818 1.00 92.06 85 ALA A N 1
ATOM 654 C CA . ALA A 1 85 ? 7.214 -15.668 6.645 1.00 92.06 85 ALA A CA 1
ATOM 655 C C . ALA A 1 85 ? 7.495 -15.266 8.108 1.00 92.06 85 ALA A C 1
ATOM 657 O O . ALA A 1 85 ? 6.817 -14.391 8.653 1.00 92.06 85 ALA A O 1
ATOM 658 N N . PHE A 1 86 ? 8.536 -15.832 8.733 1.00 93.44 86 PHE A N 1
ATOM 659 C CA . PHE A 1 86 ? 8.924 -15.452 10.099 1.00 93.44 86 PHE A CA 1
ATOM 660 C C . PHE A 1 86 ? 9.427 -14.010 10.188 1.00 93.44 86 PHE A C 1
ATOM 662 O O . PHE A 1 86 ? 9.126 -13.301 11.152 1.00 93.44 86 PHE A O 1
ATOM 669 N N . PHE A 1 87 ? 10.186 -13.561 9.186 1.00 92.38 87 PHE A N 1
ATOM 670 C CA . PHE A 1 87 ? 10.652 -12.182 9.116 1.00 92.38 87 PHE A CA 1
ATOM 671 C C . PHE A 1 87 ? 9.479 -11.195 9.019 1.00 92.38 87 PHE A C 1
ATOM 673 O O . PHE A 1 87 ? 9.412 -10.258 9.813 1.00 92.38 87 PHE A O 1
ATOM 680 N N . MET A 1 88 ? 8.540 -11.447 8.106 1.00 94.69 88 MET A N 1
ATOM 681 C CA . MET A 1 88 ? 7.356 -10.622 7.850 1.00 94.69 88 MET A CA 1
ATOM 682 C C . MET A 1 88 ? 6.464 -10.514 9.084 1.00 94.69 88 MET A C 1
ATOM 684 O O . MET A 1 88 ? 6.038 -9.415 9.428 1.00 94.69 88 MET A O 1
ATOM 688 N N . MET A 1 89 ? 6.241 -11.625 9.797 1.00 96.56 89 MET A N 1
ATOM 689 C CA . MET A 1 89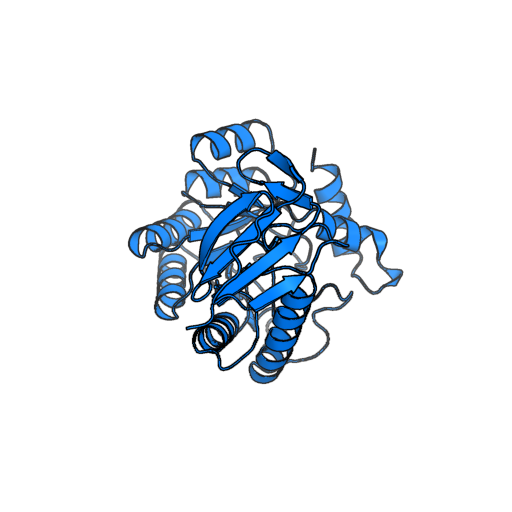 ? 5.502 -11.619 11.064 1.00 96.56 89 MET A CA 1
ATOM 690 C C . MET A 1 89 ? 6.127 -10.646 12.071 1.00 96.56 89 MET A C 1
ATOM 692 O O . MET A 1 89 ? 5.429 -9.824 12.663 1.00 96.56 89 MET A O 1
ATOM 696 N N . ARG A 1 90 ? 7.453 -10.708 12.242 1.00 96.00 90 ARG A N 1
ATOM 697 C CA . ARG A 1 90 ? 8.177 -9.827 13.164 1.00 96.00 90 ARG A CA 1
ATOM 698 C C . ARG A 1 90 ? 8.114 -8.359 12.730 1.00 96.00 90 ARG A C 1
ATOM 700 O O . ARG A 1 90 ? 8.006 -7.498 13.596 1.00 96.00 90 ARG A O 1
ATOM 707 N N . MET A 1 91 ? 8.200 -8.068 11.429 1.00 95.31 91 MET A N 1
ATOM 708 C CA . MET A 1 91 ? 8.086 -6.692 10.918 1.00 95.31 91 MET A CA 1
ATOM 709 C C . MET A 1 91 ? 6.682 -6.131 11.142 1.00 95.31 91 MET A C 1
ATOM 711 O O . MET A 1 91 ? 6.553 -5.083 11.760 1.00 95.31 91 MET A O 1
ATOM 715 N N . ALA A 1 92 ? 5.638 -6.885 10.790 1.00 97.38 92 ALA A N 1
ATOM 716 C CA . ALA A 1 92 ? 4.256 -6.471 11.017 1.00 97.38 92 ALA A CA 1
ATOM 717 C C . ALA A 1 92 ? 3.971 -6.188 12.507 1.00 97.38 92 ALA A C 1
ATOM 719 O O . ALA A 1 92 ? 3.297 -5.219 12.849 1.00 97.38 92 ALA A O 1
ATOM 720 N N . GLN A 1 93 ? 4.521 -6.999 13.417 1.00 97.81 93 GLN A N 1
ATOM 721 C CA . GLN A 1 93 ? 4.425 -6.760 14.861 1.00 97.81 93 GLN A CA 1
ATOM 722 C C . GLN A 1 93 ? 5.177 -5.504 15.309 1.00 97.81 93 GLN A C 1
ATOM 724 O O . GLN A 1 93 ? 4.686 -4.778 16.172 1.00 97.81 93 GLN A O 1
ATOM 729 N N . ALA A 1 94 ? 6.352 -5.239 14.737 1.00 96.69 94 ALA A N 1
ATOM 730 C CA . ALA A 1 94 ? 7.104 -4.024 15.027 1.00 96.69 94 ALA A CA 1
ATOM 731 C C . ALA A 1 94 ? 6.341 -2.770 14.568 1.00 96.69 94 ALA A C 1
ATOM 733 O O . ALA A 1 94 ? 6.243 -1.819 15.342 1.00 96.69 94 ALA A O 1
ATOM 734 N N . ASP A 1 95 ? 5.736 -2.797 13.378 1.00 97.25 95 ASP A N 1
ATOM 735 C CA . ASP A 1 95 ? 4.900 -1.704 12.865 1.00 97.25 95 ASP A CA 1
ATOM 736 C C . ASP A 1 95 ? 3.662 -1.471 13.742 1.00 97.25 95 ASP A C 1
ATOM 738 O O . ASP A 1 95 ? 3.344 -0.329 14.085 1.00 97.25 95 ASP A O 1
ATOM 742 N N . LEU A 1 96 ? 3.012 -2.549 14.201 1.00 98.38 96 LEU A N 1
ATOM 743 C CA . LEU A 1 96 ? 1.909 -2.447 15.158 1.00 98.38 96 LEU A CA 1
ATOM 744 C C . LEU A 1 96 ? 2.343 -1.762 16.456 1.00 98.38 96 LEU A C 1
ATOM 746 O O . LEU A 1 96 ? 1.657 -0.863 16.943 1.00 98.38 96 LEU A O 1
ATOM 750 N N . MET A 1 97 ? 3.501 -2.145 16.997 1.00 98.00 97 MET A N 1
ATOM 751 C CA . MET A 1 97 ? 4.057 -1.523 18.201 1.00 98.00 97 MET A CA 1
ATOM 752 C C . MET A 1 97 ? 4.511 -0.074 17.980 1.00 98.00 97 MET A C 1
ATOM 754 O O . MET A 1 97 ? 4.582 0.687 18.944 1.00 98.00 97 MET A O 1
ATOM 758 N N . ALA A 1 98 ? 4.779 0.323 16.735 1.00 97.38 98 ALA A N 1
ATOM 759 C CA . ALA A 1 98 ? 5.049 1.706 16.351 1.00 97.38 98 ALA A CA 1
ATOM 760 C C . ALA A 1 98 ? 3.770 2.550 16.161 1.00 97.38 98 ALA A C 1
ATOM 762 O O . ALA A 1 98 ? 3.865 3.758 15.950 1.00 97.38 98 ALA A O 1
ATOM 763 N N . GLY A 1 99 ? 2.580 1.945 16.274 1.00 98.00 99 GLY A N 1
ATOM 764 C CA . GLY A 1 99 ? 1.286 2.628 16.185 1.00 98.00 99 GLY A CA 1
ATOM 765 C C . GLY A 1 99 ? 0.579 2.497 14.833 1.00 98.00 99 GLY A C 1
ATOM 766 O O . GLY A 1 99 ? -0.494 3.082 14.658 1.00 98.00 99 GLY A O 1
ATOM 767 N N . PHE A 1 100 ? 1.127 1.723 13.890 1.00 98.56 100 PHE A N 1
ATOM 768 C CA . PHE A 1 100 ? 0.461 1.420 12.625 1.00 98.56 100 PHE A CA 1
ATOM 769 C C . PHE A 1 100 ? -0.510 0.260 12.799 1.00 98.56 100 PHE A C 1
ATOM 771 O O . PHE A 1 100 ? -0.123 -0.878 13.035 1.00 98.56 100 PHE A O 1
ATOM 778 N N . THR A 1 101 ? -1.801 0.543 12.673 1.00 98.50 101 THR A N 1
ATOM 779 C CA . THR A 1 101 ? -2.859 -0.462 12.881 1.00 98.50 101 THR A CA 1
ATOM 780 C C . THR A 1 101 ? -3.374 -1.058 11.577 1.00 98.50 101 THR A C 1
ATOM 782 O O . THR A 1 101 ? -4.062 -2.079 11.599 1.00 98.50 101 THR A O 1
ATOM 785 N N . THR A 1 102 ? -3.041 -0.441 10.440 1.00 98.81 102 THR A N 1
ATOM 786 C CA . THR A 1 102 ? -3.309 -0.965 9.097 1.00 98.81 102 THR A CA 1
ATOM 787 C C . THR A 1 102 ? -2.096 -0.731 8.200 1.00 98.81 102 THR A C 1
ATOM 789 O O . THR A 1 102 ? -1.540 0.364 8.197 1.00 98.81 102 THR A O 1
ATOM 792 N N . LEU A 1 103 ? -1.700 -1.740 7.427 1.00 98.69 103 LEU A N 1
ATOM 793 C CA . LEU A 1 103 ? -0.608 -1.654 6.458 1.00 98.69 103 LEU A CA 1
ATOM 794 C C . LEU A 1 103 ? -1.087 -2.112 5.081 1.00 98.69 103 LEU A C 1
ATOM 796 O O . LEU A 1 103 ? -1.848 -3.075 4.976 1.00 98.69 103 LEU A O 1
ATOM 800 N N . ARG A 1 104 ? -0.593 -1.473 4.021 1.00 98.75 104 ARG A N 1
ATOM 801 C CA . ARG A 1 104 ? -0.726 -1.956 2.645 1.00 98.75 104 ARG A CA 1
ATOM 802 C C . ARG A 1 104 ? 0.618 -2.486 2.156 1.00 98.75 104 ARG A C 1
ATOM 804 O O . ARG A 1 104 ? 1.508 -1.707 1.809 1.00 98.75 104 ARG A O 1
ATOM 811 N N . SER A 1 105 ? 0.749 -3.811 2.128 1.00 97.81 105 SER A N 1
ATOM 812 C CA . SER A 1 105 ? 1.871 -4.472 1.470 1.00 97.81 105 SER A CA 1
ATOM 813 C C . SER A 1 105 ? 1.712 -4.392 -0.048 1.00 97.81 105 SER A C 1
ATOM 815 O O . SER A 1 105 ? 0.644 -4.674 -0.597 1.00 97.81 105 SER A O 1
ATOM 817 N N . VAL A 1 106 ? 2.787 -3.982 -0.719 1.00 97.00 106 VAL A N 1
ATOM 818 C CA . VAL A 1 106 ? 2.813 -3.693 -2.158 1.00 97.00 106 VAL A CA 1
ATOM 819 C C . VAL A 1 106 ? 3.929 -4.443 -2.886 1.00 97.00 106 VAL A C 1
ATOM 821 O O . VAL A 1 106 ? 4.517 -3.930 -3.839 1.00 97.00 106 VAL A O 1
ATOM 824 N N . GLY A 1 107 ? 4.240 -5.660 -2.447 1.00 93.50 107 GLY A N 1
ATOM 825 C CA . GLY A 1 107 ? 5.081 -6.589 -3.196 1.00 93.50 107 GLY A CA 1
ATOM 826 C C . GLY A 1 107 ? 5.873 -7.496 -2.275 1.00 93.50 107 GLY A C 1
ATOM 827 O O . GLY A 1 107 ? 6.885 -7.062 -1.725 1.00 93.50 107 GLY A O 1
ATOM 828 N N . ASP A 1 108 ? 5.446 -8.748 -2.148 1.00 92.75 108 ASP A N 1
ATOM 829 C CA . ASP A 1 108 ? 6.068 -9.741 -1.273 1.00 92.75 108 ASP A CA 1
ATOM 830 C C . ASP A 1 108 ? 6.123 -11.128 -1.943 1.00 92.75 108 ASP A C 1
ATOM 832 O O . ASP A 1 108 ? 5.303 -11.447 -2.812 1.00 92.75 108 ASP A O 1
ATOM 836 N N . PRO A 1 109 ? 7.095 -11.978 -1.566 1.00 90.12 109 PRO A N 1
ATOM 837 C CA . PRO A 1 109 ? 7.336 -13.230 -2.251 1.00 90.12 109 PRO A CA 1
ATOM 838 C C . PRO A 1 109 ? 6.331 -14.316 -1.877 1.00 90.12 109 PRO A C 1
ATOM 840 O O . PRO A 1 109 ? 5.951 -14.482 -0.717 1.00 90.12 109 PRO A O 1
ATOM 843 N N . GLY A 1 110 ? 5.942 -15.106 -2.879 1.00 90.00 110 GLY A N 1
ATOM 844 C CA . GLY A 1 110 ? 5.211 -16.361 -2.684 1.00 90.00 110 GLY A CA 1
ATOM 845 C C . GLY A 1 110 ? 3.863 -16.241 -1.966 1.00 90.00 110 GLY A C 1
ATOM 846 O O . GLY A 1 110 ? 3.423 -17.228 -1.383 1.00 90.00 110 GLY A O 1
ATOM 847 N N . PHE A 1 111 ? 3.217 -15.069 -1.997 1.00 95.38 111 PHE A N 1
ATOM 848 C CA . PHE A 1 111 ? 1.967 -14.783 -1.272 1.00 95.38 111 PHE A CA 1
ATOM 849 C C . PHE A 1 111 ? 2.069 -14.947 0.254 1.00 95.38 111 PHE A C 1
ATOM 851 O O . PHE A 1 111 ? 1.071 -15.202 0.935 1.00 95.38 111 PHE A O 1
ATOM 858 N N . ASN A 1 112 ? 3.271 -14.814 0.820 1.00 95.38 112 ASN A N 1
ATOM 859 C CA . ASN A 1 112 ? 3.455 -14.874 2.270 1.00 95.38 112 ASN A CA 1
ATOM 860 C C . ASN A 1 112 ? 2.731 -13.737 3.005 1.00 95.38 112 ASN A C 1
ATOM 862 O O . ASN A 1 112 ? 2.331 -13.904 4.155 1.00 95.38 112 ASN A O 1
ATOM 866 N N . ASP A 1 113 ? 2.538 -12.598 2.346 1.00 97.44 113 ASP A N 1
ATOM 867 C CA . ASP A 1 113 ? 1.749 -11.472 2.835 1.00 97.44 113 ASP A CA 1
ATOM 868 C C . ASP A 1 113 ? 0.277 -11.866 2.987 1.00 97.44 113 ASP A C 1
ATOM 870 O O . ASP A 1 113 ? -0.307 -11.648 4.048 1.00 97.44 113 ASP A O 1
ATOM 874 N N . VAL A 1 114 ? -0.293 -12.561 1.997 1.00 98.50 114 VAL A N 1
ATOM 875 C CA . VAL A 1 114 ? -1.638 -13.154 2.085 1.00 98.50 114 VAL A CA 1
ATOM 876 C C . VAL A 1 114 ? -1.734 -14.153 3.235 1.00 98.50 114 VAL A C 1
ATOM 878 O O . VAL A 1 114 ? -2.697 -14.124 4.005 1.00 98.50 114 VAL A O 1
ATOM 881 N N . ALA A 1 115 ? -0.746 -15.041 3.376 1.00 98.25 115 ALA A N 1
ATOM 882 C CA . ALA A 1 115 ? -0.728 -16.015 4.463 1.00 98.25 115 ALA A CA 1
ATOM 883 C C . ALA A 1 115 ? -0.705 -15.327 5.839 1.00 98.25 115 ALA A C 1
ATOM 885 O O . ALA A 1 115 ? -1.476 -15.710 6.723 1.00 98.25 115 ALA A O 1
ATOM 886 N N . LEU A 1 116 ? 0.123 -14.288 5.996 1.00 98.62 116 LEU A N 1
ATOM 887 C CA . LEU A 1 116 ? 0.224 -13.503 7.222 1.00 98.62 116 LEU A CA 1
ATOM 888 C C . LEU A 1 116 ? -1.069 -12.733 7.520 1.00 98.62 116 LEU A C 1
ATOM 890 O O . LEU A 1 116 ? -1.561 -12.833 8.642 1.00 98.62 116 LEU A O 1
ATOM 894 N N . ARG A 1 117 ? -1.661 -12.043 6.531 1.00 98.75 117 ARG A N 1
ATOM 895 C CA . ARG A 1 117 ? -2.968 -11.371 6.675 1.00 98.75 117 ARG A CA 1
ATOM 896 C C . ARG A 1 117 ? -4.008 -12.352 7.195 1.00 98.75 117 ARG A C 1
ATOM 898 O O . ARG A 1 117 ? -4.616 -12.117 8.230 1.00 98.75 117 ARG A O 1
ATOM 905 N N . ASN A 1 118 ? -4.154 -13.492 6.522 1.00 98.75 118 ASN A N 1
ATOM 906 C CA . ASN A 1 118 ? -5.163 -14.478 6.887 1.00 98.75 118 ASN A CA 1
ATOM 907 C C . ASN A 1 118 ? -4.921 -15.065 8.292 1.00 98.75 118 ASN A C 1
ATOM 909 O O . ASN A 1 118 ? -5.881 -15.405 8.976 1.00 98.75 118 ASN A O 1
ATOM 913 N N . ALA A 1 119 ? -3.665 -15.228 8.724 1.00 98.62 119 ALA A N 1
ATOM 914 C CA . ALA A 1 119 ? -3.343 -15.676 10.081 1.00 98.62 119 ALA A CA 1
ATOM 915 C C . ALA A 1 119 ? -3.697 -14.615 11.140 1.00 98.62 119 ALA A C 1
ATOM 917 O O . ALA A 1 119 ? -4.230 -14.961 12.195 1.00 98.62 119 ALA A O 1
ATOM 918 N N . ILE A 1 120 ? -3.462 -13.332 10.843 1.00 98.56 120 ILE A N 1
ATOM 919 C CA . ILE A 1 120 ? -3.872 -12.207 11.695 1.00 98.56 120 ILE A CA 1
ATOM 920 C C . ILE A 1 120 ? -5.401 -12.126 11.781 1.00 98.56 120 ILE A C 1
ATOM 922 O O . ILE A 1 120 ? -5.945 -12.056 12.881 1.00 98.56 120 ILE A O 1
ATOM 926 N N . ASP A 1 121 ? -6.106 -12.229 10.652 1.00 98.38 121 ASP A N 1
ATOM 927 C CA . ASP A 1 121 ? -7.574 -12.177 10.596 1.00 98.38 121 ASP A CA 1
ATOM 928 C C . ASP A 1 121 ? -8.231 -13.329 11.373 1.00 98.38 121 ASP A C 1
ATOM 930 O O . ASP A 1 121 ? -9.295 -13.161 11.970 1.00 98.38 121 ASP A O 1
ATOM 934 N N . ARG A 1 122 ? -7.589 -14.506 11.404 1.00 98.31 122 ARG A N 1
ATOM 935 C CA . ARG A 1 122 ? -8.016 -15.649 12.231 1.00 98.31 122 ARG A CA 1
ATOM 936 C C . ARG A 1 122 ? -7.614 -15.528 13.706 1.00 98.31 122 ARG A C 1
ATOM 938 O O . ARG A 1 122 ? -7.998 -16.383 14.500 1.00 98.31 122 ARG A O 1
ATOM 945 N N . GLY A 1 123 ? -6.855 -14.499 14.083 1.00 96.75 123 GLY A N 1
ATOM 946 C CA . GLY A 1 123 ? -6.355 -14.296 15.444 1.00 96.75 123 GLY A CA 1
ATOM 947 C C . GLY A 1 123 ? -5.241 -15.263 15.860 1.00 96.75 123 GLY A C 1
ATOM 948 O O . GLY A 1 123 ? -4.961 -15.391 17.049 1.00 96.75 123 GLY A O 1
ATOM 949 N N . GLU A 1 124 ? -4.606 -15.954 14.909 1.00 98.31 124 GLU A N 1
ATOM 950 C CA . GLU A 1 124 ? -3.499 -16.889 15.171 1.00 98.31 124 GLU A CA 1
ATOM 951 C C . GLU A 1 124 ? -2.182 -16.153 15.445 1.00 98.31 124 GLU A C 1
ATOM 953 O O . GLU A 1 124 ? -1.305 -16.663 16.143 1.00 98.31 124 GLU A O 1
ATOM 958 N N . VAL A 1 125 ? -2.044 -14.947 14.891 1.00 97.00 125 VAL A N 1
ATOM 959 C CA . VAL A 1 125 ? -0.862 -14.092 14.997 1.00 97.00 125 VAL A CA 1
ATOM 960 C C . VAL A 1 125 ? -1.307 -12.677 15.353 1.00 97.00 125 VAL A C 1
ATOM 962 O O . VAL A 1 125 ? -2.242 -12.145 14.763 1.00 97.00 125 VAL A O 1
ATOM 965 N N . VAL A 1 126 ? -0.619 -12.039 16.301 1.00 97.81 126 VAL A N 1
ATOM 966 C CA . VAL A 1 126 ? -0.814 -10.609 16.582 1.00 97.81 126 VAL A CA 1
ATOM 967 C C . VAL A 1 126 ? -0.162 -9.792 15.471 1.00 97.81 126 VAL A C 1
ATOM 969 O O . VAL A 1 126 ? 1.020 -9.987 15.190 1.00 97.81 126 VAL A O 1
ATOM 972 N N . GLY A 1 127 ? -0.910 -8.863 14.878 1.00 98.00 127 GLY A N 1
ATOM 973 C CA . GLY A 1 127 ? -0.426 -7.945 13.852 1.00 98.00 127 GLY A CA 1
ATOM 974 C C . GLY A 1 127 ? -1.485 -6.905 13.462 1.00 98.00 127 GLY A C 1
ATOM 975 O O . GLY A 1 127 ? -2.618 -6.975 13.945 1.00 98.00 127 GLY A O 1
ATOM 976 N N . PRO A 1 128 ? -1.117 -5.916 12.632 1.00 98.31 128 PRO A N 1
ATOM 977 C CA . PRO A 1 128 ? -2.043 -4.921 12.111 1.00 98.31 128 PRO A CA 1
ATOM 978 C C . PRO A 1 128 ? -2.937 -5.530 11.028 1.00 98.31 128 PRO A C 1
ATOM 980 O O . PRO A 1 128 ? -2.632 -6.585 10.472 1.00 98.31 128 PRO A O 1
ATOM 983 N N . ARG A 1 129 ? -4.024 -4.840 10.672 1.00 98.69 129 ARG A N 1
ATOM 984 C CA . ARG A 1 129 ? -4.807 -5.197 9.481 1.00 98.69 129 ARG A CA 1
ATOM 985 C C . ARG A 1 129 ? -3.924 -5.053 8.244 1.00 98.69 129 ARG A C 1
ATOM 987 O O . ARG A 1 129 ? -3.293 -4.013 8.069 1.00 98.69 129 ARG A O 1
ATOM 994 N N . LEU A 1 130 ? -3.907 -6.053 7.370 1.00 98.75 130 LEU A N 1
ATOM 995 C CA . LEU A 1 130 ? -3.105 -6.007 6.149 1.00 98.75 130 LEU A CA 1
ATOM 996 C C . LEU A 1 130 ? -3.999 -5.940 4.910 1.00 98.75 130 LEU A C 1
ATOM 998 O O . LEU A 1 130 ? -4.935 -6.723 4.781 1.00 98.75 130 LEU A O 1
ATOM 1002 N N . LEU A 1 131 ? -3.671 -5.030 3.995 1.00 98.75 131 LEU A N 1
ATOM 1003 C CA . LEU A 1 131 ? -4.058 -5.101 2.588 1.00 98.75 131 LEU A CA 1
ATOM 1004 C C . LEU A 1 131 ? -2.835 -5.586 1.817 1.00 98.75 131 LEU A C 1
ATOM 1006 O O . LEU A 1 131 ? -1.757 -5.015 1.969 1.00 98.75 131 LEU A O 1
ATOM 1010 N N . VAL A 1 132 ? -2.975 -6.637 1.022 1.00 98.69 132 VAL A N 1
ATOM 1011 C CA . VAL A 1 132 ? -1.813 -7.363 0.480 1.00 98.69 132 VAL A CA 1
ATOM 1012 C C . VAL A 1 132 ? -1.861 -7.469 -1.035 1.00 98.69 132 VAL A C 1
ATOM 1014 O O . VAL A 1 132 ? -2.948 -7.561 -1.611 1.00 98.69 132 VAL A O 1
ATOM 1017 N N . SER A 1 133 ? -0.694 -7.460 -1.687 1.00 98.31 133 SER A N 1
ATOM 1018 C CA . SER A 1 133 ? -0.606 -7.508 -3.150 1.00 98.31 133 SER A CA 1
ATOM 1019 C C . SER A 1 133 ? -0.127 -8.828 -3.726 1.00 98.31 133 SER A C 1
ATOM 1021 O O . SER A 1 133 ? -0.235 -9.036 -4.935 1.00 98.31 133 SER A O 1
ATOM 1023 N N . GLY A 1 134 ? 0.460 -9.692 -2.899 1.00 96.56 134 GLY A N 1
ATOM 1024 C CA . GLY A 1 134 ? 1.292 -10.776 -3.389 1.00 96.56 134 GLY A CA 1
ATOM 1025 C C . GLY A 1 134 ? 2.471 -10.246 -4.217 1.00 96.56 134 GLY A C 1
ATOM 1026 O O . GLY A 1 134 ? 2.900 -9.095 -4.044 1.00 96.56 134 GLY A O 1
ATOM 1027 N N . PRO A 1 135 ? 2.985 -11.061 -5.153 1.00 95.00 135 PRO A N 1
ATOM 1028 C CA . PRO A 1 135 ? 4.036 -10.643 -6.066 1.00 95.00 135 PRO A CA 1
ATOM 1029 C C . PRO A 1 135 ? 3.598 -9.471 -6.954 1.00 95.00 135 PRO A C 1
ATOM 1031 O O . PRO A 1 135 ? 2.538 -9.493 -7.585 1.00 95.00 135 PRO A O 1
ATOM 1034 N N . CYS A 1 136 ? 4.451 -8.455 -7.048 1.00 95.69 136 CYS A N 1
ATOM 1035 C CA . CYS A 1 136 ? 4.244 -7.322 -7.941 1.00 95.69 136 CYS A CA 1
ATOM 1036 C C . CYS A 1 136 ? 4.444 -7.721 -9.410 1.00 95.69 136 CYS A C 1
ATOM 1038 O O . CYS A 1 136 ? 5.323 -8.509 -9.739 1.00 95.69 136 CYS A O 1
ATOM 1040 N N . ILE A 1 137 ? 3.648 -7.159 -10.313 1.00 97.56 137 ILE A N 1
ATOM 1041 C CA . ILE A 1 137 ? 3.716 -7.452 -11.747 1.00 97.56 137 ILE A CA 1
ATOM 1042 C C . ILE A 1 137 ? 4.726 -6.509 -12.417 1.00 97.56 137 ILE A C 1
ATOM 1044 O O . ILE A 1 137 ? 4.708 -5.296 -12.189 1.00 97.56 137 ILE A O 1
ATOM 1048 N N . GLY A 1 138 ? 5.597 -7.035 -13.274 1.00 95.62 138 GLY A N 1
ATOM 1049 C CA . GLY A 1 138 ? 6.525 -6.209 -14.048 1.00 95.62 138 GLY A CA 1
ATOM 1050 C C . GLY A 1 138 ? 6.981 -6.869 -15.339 1.00 95.62 138 GLY A C 1
ATOM 1051 O O . GLY A 1 138 ? 6.665 -8.025 -15.598 1.00 95.62 138 GLY A O 1
ATOM 1052 N N . THR A 1 139 ? 7.706 -6.107 -16.150 1.00 95.31 139 THR A N 1
ATOM 1053 C CA . THR A 1 139 ? 8.207 -6.531 -17.463 1.00 95.31 139 THR A CA 1
ATOM 1054 C C . THR A 1 139 ? 9.608 -7.113 -17.387 1.00 95.31 139 THR A C 1
ATOM 1056 O O . THR A 1 139 ? 10.335 -6.885 -16.413 1.00 95.31 139 THR A O 1
ATOM 1059 N N . THR A 1 140 ? 10.003 -7.848 -18.427 1.00 93.44 140 THR A N 1
ATOM 1060 C CA . THR A 1 140 ? 11.378 -8.334 -18.573 1.00 93.44 140 THR A CA 1
ATOM 1061 C C . THR A 1 140 ? 12.362 -7.158 -18.561 1.00 93.44 140 THR A C 1
ATOM 1063 O O . THR A 1 140 ? 12.217 -6.184 -19.301 1.00 93.44 140 THR A O 1
ATOM 1066 N N . GLY A 1 141 ? 13.379 -7.227 -17.698 1.00 89.81 141 GLY A N 1
ATOM 1067 C CA . GLY A 1 141 ? 14.339 -6.141 -17.471 1.00 89.81 141 GLY A CA 1
ATOM 1068 C C . GLY A 1 141 ? 13.767 -4.935 -16.708 1.00 89.81 141 GLY A C 1
ATOM 1069 O O . GLY A 1 141 ? 14.451 -3.912 -16.572 1.00 89.81 141 GLY A O 1
ATOM 1070 N N . GLY A 1 142 ? 12.534 -5.046 -16.209 1.00 92.38 142 GLY A N 1
ATOM 1071 C CA . GLY A 1 142 ? 11.814 -4.028 -15.456 1.00 92.38 142 GLY A CA 1
ATOM 1072 C C . GLY A 1 142 ? 12.270 -3.884 -14.000 1.00 92.38 142 GLY A C 1
ATOM 1073 O O . GLY A 1 142 ? 13.198 -4.540 -13.543 1.00 92.38 142 GLY A O 1
ATOM 1074 N N . HIS A 1 143 ? 11.616 -3.003 -13.238 1.00 92.94 143 HIS A N 1
ATOM 1075 C CA . HIS A 1 143 ? 11.945 -2.764 -11.826 1.00 92.94 143 HIS A CA 1
ATOM 1076 C C . HIS A 1 143 ? 11.647 -3.972 -10.922 1.00 92.94 143 HIS A C 1
ATOM 1078 O O . HIS A 1 143 ? 12.356 -4.173 -9.941 1.00 92.94 143 HIS A O 1
ATOM 1084 N N . ALA A 1 144 ? 10.635 -4.775 -11.268 1.00 90.31 144 ALA A N 1
ATOM 1085 C CA . ALA A 1 144 ? 10.314 -6.018 -10.563 1.00 90.31 144 ALA A CA 1
ATOM 1086 C C . ALA A 1 144 ? 11.259 -7.180 -10.916 1.00 90.31 144 ALA A C 1
ATOM 1088 O O . ALA A 1 144 ? 11.163 -8.232 -10.290 1.00 90.31 144 ALA A O 1
ATOM 1089 N N . ASP A 1 145 ? 12.118 -7.022 -11.929 1.00 88.38 145 ASP A N 1
ATOM 1090 C CA . ASP A 1 145 ? 12.956 -8.098 -12.452 1.00 88.38 145 ASP A CA 1
ATOM 1091 C C . ASP A 1 145 ? 14.365 -8.089 -11.853 1.00 88.38 145 ASP A C 1
ATOM 1093 O O . ASP A 1 145 ? 14.879 -7.089 -11.343 1.00 88.38 145 ASP A O 1
ATOM 1097 N N . SER A 1 146 ? 15.001 -9.246 -11.938 1.00 79.25 146 SER A N 1
ATOM 1098 C CA . SER A 1 146 ? 16.369 -9.484 -11.540 1.00 79.25 146 SER A CA 1
ATOM 1099 C C . SER A 1 146 ? 17.332 -9.249 -12.704 1.00 79.25 146 SER A C 1
ATOM 1101 O O . SER A 1 146 ? 17.341 -9.986 -13.683 1.00 79.25 146 SER A O 1
ATOM 1103 N N . HIS A 1 147 ? 18.243 -8.283 -12.570 1.00 77.25 147 HIS A N 1
ATOM 1104 C CA . HIS A 1 147 ? 19.330 -8.056 -13.544 1.00 77.25 147 HIS A CA 1
ATOM 1105 C C . HIS A 1 147 ? 20.599 -8.856 -13.224 1.00 77.25 147 HIS A C 1
ATOM 1107 O O . HIS A 1 147 ? 21.711 -8.443 -13.574 1.00 77.25 147 HIS A O 1
ATOM 1113 N N . TYR A 1 148 ? 20.466 -9.961 -12.488 1.00 73.81 148 TYR A N 1
ATOM 1114 C CA . TYR A 1 148 ? 21.577 -10.879 -12.257 1.00 73.81 148 TYR A CA 1
ATOM 1115 C C . TYR A 1 148 ? 21.916 -11.647 -13.540 1.00 73.81 148 TYR A C 1
ATOM 1117 O O . TYR A 1 148 ? 21.191 -11.619 -14.533 1.00 73.81 148 TYR A O 1
ATOM 1125 N N . ASN A 1 149 ? 23.073 -12.311 -13.538 1.00 74.31 149 ASN A N 1
ATOM 1126 C CA . ASN A 1 149 ? 23.440 -13.190 -14.641 1.00 74.31 149 ASN A CA 1
ATOM 1127 C C . ASN A 1 149 ? 22.326 -14.244 -14.845 1.00 74.31 149 ASN A C 1
ATOM 1129 O O . ASN A 1 149 ? 21.878 -14.802 -13.845 1.00 74.31 149 ASN A O 1
ATOM 1133 N N . PRO A 1 150 ? 21.904 -14.548 -16.087 1.00 71.75 150 PRO A N 1
ATOM 1134 C CA . PRO A 1 150 ? 20.778 -15.452 -16.358 1.00 71.75 150 PRO A CA 1
ATOM 1135 C C . PRO A 1 150 ? 20.955 -16.878 -15.811 1.00 71.75 150 PRO A C 1
ATOM 1137 O O . PRO A 1 150 ? 19.977 -17.606 -15.684 1.00 71.75 150 PRO A O 1
ATOM 1140 N N . TYR A 1 151 ? 22.180 -17.290 -15.470 1.00 75.88 151 TYR A N 1
ATOM 1141 C CA . TYR A 1 151 ? 22.448 -18.580 -14.823 1.00 75.88 151 TYR A CA 1
ATOM 1142 C C . TYR A 1 151 ? 22.296 -18.545 -13.292 1.00 75.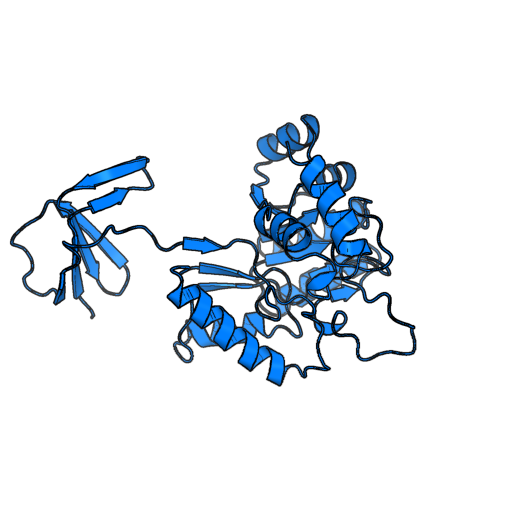88 151 TYR A C 1
ATOM 1144 O O . TYR A 1 151 ? 22.437 -19.575 -12.638 1.00 75.88 151 TYR A O 1
ATOM 1152 N N . ILE A 1 152 ? 22.020 -17.376 -12.707 1.00 68.12 152 ILE A N 1
ATOM 1153 C CA . ILE A 1 152 ? 21.716 -17.204 -11.285 1.00 68.12 152 ILE A CA 1
ATOM 1154 C C . ILE A 1 152 ? 20.197 -17.228 -11.137 1.00 68.12 152 ILE A C 1
ATOM 1156 O O . ILE A 1 152 ? 19.522 -16.213 -11.284 1.00 68.12 152 ILE A O 1
ATOM 1160 N N . THR A 1 153 ? 19.663 -18.405 -10.835 1.00 59.75 153 THR A N 1
ATOM 1161 C CA . THR A 1 153 ? 18.221 -18.616 -10.640 1.00 59.75 153 THR A CA 1
ATOM 1162 C C . THR A 1 153 ? 17.744 -18.229 -9.238 1.00 59.75 153 THR A C 1
ATOM 1164 O O . THR A 1 153 ? 16.552 -18.065 -9.012 1.00 59.75 153 THR A O 1
ATOM 1167 N N . GLU A 1 154 ? 18.667 -18.061 -8.289 1.00 55.22 154 GLU A N 1
ATOM 1168 C CA . GLU A 1 154 ? 18.389 -17.798 -6.871 1.00 55.22 154 GLU A CA 1
ATOM 1169 C C . GLU A 1 154 ? 18.567 -16.309 -6.540 1.00 55.22 154 GLU A C 1
ATOM 1171 O O . GLU A 1 154 ? 19.391 -15.921 -5.709 1.00 55.22 154 GLU A O 1
ATOM 1176 N N . SER A 1 155 ? 17.832 -15.447 -7.248 1.00 55.97 155 SER A N 1
ATOM 1177 C CA . SER A 1 155 ? 17.895 -14.006 -7.011 1.00 55.97 155 SER A CA 1
ATOM 1178 C C . SER A 1 155 ? 16.952 -13.572 -5.880 1.00 55.97 155 SER A C 1
ATOM 1180 O O . SER A 1 155 ? 15.778 -13.934 -5.903 1.00 55.97 155 SER A O 1
ATOM 1182 N N . PRO A 1 156 ? 17.403 -12.718 -4.942 1.00 51.34 156 PRO A N 1
ATOM 1183 C CA . PRO A 1 156 ? 16.547 -12.175 -3.885 1.00 51.34 156 PRO A CA 1
ATOM 1184 C C . PRO A 1 156 ? 15.407 -11.286 -4.416 1.00 51.34 156 PRO A C 1
ATOM 1186 O O . PRO A 1 156 ? 14.418 -11.093 -3.721 1.00 51.34 156 PRO A O 1
ATOM 1189 N N . VAL A 1 157 ? 15.510 -10.783 -5.655 1.00 52.81 157 VAL A N 1
ATOM 1190 C CA . VAL A 1 157 ? 14.422 -10.055 -6.342 1.00 52.81 157 VAL A CA 1
ATOM 1191 C C . VAL A 1 157 ? 13.424 -11.020 -7.001 1.00 52.81 157 VAL A C 1
ATOM 1193 O O . VAL A 1 157 ? 12.240 -10.710 -7.095 1.00 52.81 157 VAL A O 1
ATOM 1196 N N . ALA A 1 158 ? 13.871 -12.221 -7.395 1.00 49.91 158 ALA A N 1
ATOM 1197 C CA . ALA A 1 158 ? 13.067 -13.187 -8.151 1.00 49.91 158 ALA A CA 1
ATOM 1198 C C . ALA A 1 158 ? 11.880 -13.777 -7.366 1.00 49.91 158 ALA A C 1
ATOM 1200 O O . ALA A 1 158 ? 11.049 -14.465 -7.949 1.00 49.91 158 ALA A O 1
ATOM 1201 N N . GLY A 1 159 ? 11.779 -13.514 -6.060 1.00 57.53 159 GLY A N 1
ATOM 1202 C CA . GLY A 1 159 ? 10.637 -13.940 -5.252 1.00 57.53 159 GLY A CA 1
ATOM 1203 C C . GLY A 1 159 ? 9.442 -12.988 -5.312 1.00 57.53 159 GLY A C 1
ATOM 1204 O O . GLY A 1 159 ? 8.306 -13.456 -5.285 1.00 57.53 159 GLY A O 1
ATOM 1205 N N . SER A 1 160 ? 9.685 -11.675 -5.381 1.00 70.62 160 SER A N 1
ATOM 1206 C CA . SER A 1 160 ? 8.645 -10.648 -5.193 1.00 70.62 160 SER A CA 1
ATOM 1207 C C . SER A 1 160 ? 8.059 -10.120 -6.503 1.00 70.62 160 SER A C 1
ATOM 1209 O O . SER A 1 160 ? 7.025 -9.457 -6.467 1.00 70.62 160 SER A O 1
ATOM 1211 N N . GLY A 1 161 ? 8.703 -10.384 -7.645 1.00 83.19 161 GLY A N 1
ATOM 1212 C CA . GLY A 1 161 ? 8.253 -9.975 -8.976 1.00 83.19 161 GLY A CA 1
ATOM 1213 C C . GLY A 1 161 ? 7.661 -11.128 -9.791 1.00 83.19 161 GLY A C 1
ATOM 1214 O O . GLY A 1 161 ? 8.271 -12.185 -9.920 1.00 83.19 161 GLY A O 1
ATOM 1215 N N . GLN A 1 162 ? 6.493 -10.914 -10.393 1.00 91.69 162 GLN A N 1
ATOM 1216 C CA . GLN A 1 162 ? 5.908 -11.772 -11.418 1.00 91.69 162 GLN A CA 1
ATOM 1217 C C . GLN A 1 162 ? 6.156 -11.148 -12.798 1.00 91.69 162 GLN A C 1
ATOM 1219 O O . GLN A 1 162 ? 5.464 -10.211 -13.206 1.00 91.69 162 GLN A O 1
ATOM 1224 N N . ILE A 1 163 ? 7.151 -11.677 -13.513 1.00 93.69 163 ILE A N 1
ATOM 1225 C CA . ILE A 1 163 ? 7.613 -11.120 -14.790 1.00 93.69 163 ILE A CA 1
ATOM 1226 C C . ILE A 1 163 ? 6.734 -11.594 -15.943 1.00 93.69 163 ILE A C 1
ATOM 1228 O O . ILE A 1 163 ? 6.553 -12.796 -16.148 1.00 93.69 163 ILE A O 1
ATOM 1232 N N . CYS A 1 164 ? 6.155 -10.639 -16.665 1.00 94.12 164 CYS A N 1
ATOM 1233 C CA . CYS A 1 164 ? 5.205 -10.852 -17.749 1.00 94.12 164 CYS A CA 1
ATOM 1234 C C . CYS A 1 164 ? 5.442 -9.814 -18.847 1.00 94.12 164 CYS A C 1
ATOM 1236 O O . CYS A 1 164 ? 5.749 -8.669 -18.541 1.00 94.12 164 CYS A O 1
ATOM 1238 N N . ASP A 1 165 ? 5.217 -10.178 -20.108 1.00 96.50 165 ASP A N 1
ATOM 1239 C CA . ASP A 1 165 ? 5.311 -9.247 -21.236 1.00 96.50 165 ASP A CA 1
ATOM 1240 C C . ASP A 1 165 ? 4.079 -9.397 -22.138 1.00 96.50 165 ASP A C 1
ATOM 1242 O O . ASP A 1 165 ? 3.673 -10.510 -22.489 1.00 96.50 165 ASP A O 1
ATOM 1246 N N . GLY A 1 166 ? 3.476 -8.270 -22.510 1.00 98.38 166 GLY A N 1
ATOM 1247 C CA . GLY A 1 166 ? 2.248 -8.194 -23.293 1.00 98.38 166 GLY A CA 1
ATOM 1248 C C . GLY A 1 166 ? 0.966 -8.230 -22.454 1.00 98.38 166 GLY A C 1
ATOM 1249 O O . GLY A 1 166 ? 0.887 -8.834 -21.382 1.00 98.38 166 GLY A O 1
ATOM 1250 N N . ALA A 1 167 ? -0.086 -7.593 -22.978 1.00 98.62 167 ALA A N 1
ATOM 1251 C CA . ALA A 1 167 ? -1.358 -7.401 -22.277 1.00 98.62 167 ALA A CA 1
ATOM 1252 C C . ALA A 1 167 ? -2.019 -8.716 -21.818 1.00 98.62 167 ALA A C 1
ATOM 1254 O O . ALA A 1 167 ? -2.497 -8.795 -20.687 1.00 98.62 167 ALA A O 1
ATOM 1255 N N . ASP A 1 168 ? -1.989 -9.771 -22.639 1.00 98.56 168 ASP A N 1
ATOM 1256 C CA . ASP A 1 168 ? -2.563 -11.076 -22.280 1.00 98.56 168 ASP A CA 1
ATOM 1257 C C . ASP A 1 168 ? -1.831 -11.731 -21.097 1.00 98.56 168 ASP A C 1
ATOM 1259 O O . ASP A 1 168 ? -2.456 -12.342 -20.224 1.00 98.56 168 ASP A O 1
ATOM 1263 N N . ALA A 1 169 ? -0.502 -11.587 -21.040 1.00 98.38 169 ALA A N 1
ATOM 1264 C CA . ALA A 1 169 ? 0.300 -12.102 -19.936 1.00 98.38 169 ALA A CA 1
ATOM 1265 C C . ALA A 1 169 ? 0.035 -11.310 -18.647 1.00 98.38 169 ALA A C 1
ATOM 1267 O O . ALA A 1 169 ? -0.166 -11.919 -17.595 1.00 98.38 169 ALA A O 1
ATOM 1268 N N . MET A 1 170 ? -0.059 -9.979 -18.740 1.00 98.31 170 MET A N 1
ATOM 1269 C CA . MET A 1 170 ? -0.415 -9.103 -17.615 1.00 98.31 170 MET A CA 1
ATOM 1270 C C . MET A 1 170 ? -1.805 -9.416 -17.060 1.00 98.31 170 MET A C 1
ATOM 1272 O O . MET A 1 170 ? -1.984 -9.540 -15.849 1.00 98.31 170 MET A O 1
ATOM 1276 N N . LEU A 1 171 ? -2.784 -9.628 -17.941 1.00 98.31 171 LEU A N 1
ATOM 1277 C CA . LEU A 1 171 ? -4.135 -10.041 -17.571 1.00 98.31 171 LEU A CA 1
ATOM 1278 C C . LEU A 1 171 ? -4.120 -11.383 -16.830 1.00 98.31 171 LEU A C 1
ATOM 1280 O O . LEU A 1 171 ? -4.769 -11.541 -15.791 1.00 98.31 171 LEU A O 1
ATOM 1284 N N . LYS A 1 172 ? -3.369 -12.365 -17.345 1.00 98.62 172 LYS A N 1
ATOM 1285 C CA . LYS A 1 172 ? -3.218 -13.676 -16.699 1.00 98.62 172 LYS A CA 1
ATOM 1286 C C . LYS A 1 172 ? -2.564 -13.548 -15.322 1.00 98.62 172 LYS A C 1
ATOM 1288 O O . LYS A 1 172 ? -3.011 -14.218 -14.392 1.00 98.62 172 LYS A O 1
ATOM 1293 N N . ALA A 1 173 ? -1.550 -12.698 -15.185 1.00 98.19 173 ALA A N 1
ATOM 1294 C CA . ALA A 1 173 ? -0.882 -12.429 -13.917 1.00 98.19 173 ALA A CA 1
ATOM 1295 C C . ALA A 1 173 ? -1.818 -11.774 -12.899 1.00 98.19 173 ALA A C 1
ATOM 1297 O O . ALA A 1 173 ? -1.945 -12.263 -11.779 1.00 98.19 173 ALA A O 1
ATOM 1298 N N . ALA A 1 174 ? -2.567 -10.753 -13.315 1.00 98.62 174 ALA A N 1
ATOM 1299 C CA . ALA A 1 174 ? -3.564 -10.101 -12.477 1.00 98.62 174 ALA A CA 1
ATOM 1300 C C . ALA A 1 174 ? -4.617 -11.101 -11.965 1.00 98.62 174 ALA A C 1
ATOM 1302 O O . ALA A 1 174 ? -4.864 -11.185 -10.763 1.00 98.62 174 ALA A O 1
ATOM 1303 N N . ARG A 1 175 ? -5.170 -11.947 -12.848 1.00 98.75 175 ARG A N 1
ATOM 1304 C CA . ARG A 1 175 ? -6.107 -13.014 -12.447 1.00 98.75 175 ARG A CA 1
ATOM 1305 C C . ARG A 1 175 ? -5.476 -14.032 -11.505 1.00 98.75 175 ARG A C 1
ATOM 1307 O O . ARG A 1 175 ? -6.161 -14.553 -10.629 1.00 98.75 175 ARG A O 1
ATOM 1314 N N . TYR A 1 176 ? -4.197 -14.344 -11.697 1.00 98.50 176 TYR A N 1
ATOM 1315 C CA . TYR A 1 176 ? -3.475 -15.261 -10.824 1.00 98.50 176 TYR A CA 1
ATOM 1316 C C . TYR A 1 176 ? -3.343 -14.683 -9.413 1.00 98.50 176 TYR A C 1
ATOM 1318 O O . TYR A 1 176 ? -3.720 -15.352 -8.457 1.00 98.50 176 TYR A O 1
ATOM 1326 N N . ASN A 1 177 ? -2.924 -13.426 -9.278 1.00 98.56 177 ASN A N 1
ATOM 1327 C CA . ASN A 1 177 ? -2.864 -12.757 -7.980 1.00 98.56 177 ASN A CA 1
ATOM 1328 C C . ASN A 1 177 ? -4.248 -12.680 -7.315 1.00 98.56 177 ASN A C 1
ATOM 1330 O O . ASN A 1 177 ? -4.394 -13.070 -6.159 1.00 98.56 177 ASN A O 1
ATOM 1334 N N . VAL A 1 178 ? -5.296 -12.305 -8.057 1.00 98.69 178 VAL A N 1
ATOM 1335 C CA . VAL A 1 178 ? -6.677 -12.288 -7.535 1.00 98.69 178 VAL A CA 1
ATOM 1336 C C . VAL A 1 178 ? -7.144 -13.673 -7.079 1.00 98.69 178 VAL A C 1
ATOM 1338 O O . VAL A 1 178 ? -7.720 -13.800 -6.001 1.00 98.69 178 VAL A O 1
ATOM 1341 N N . LYS A 1 179 ? -6.855 -14.738 -7.840 1.00 98.56 179 LYS A N 1
ATOM 1342 C CA . LYS A 1 179 ? -7.132 -16.128 -7.425 1.00 98.56 179 LYS A CA 1
ATOM 1343 C C . LYS A 1 179 ? -6.494 -16.446 -6.068 1.00 98.56 179 LYS A C 1
ATOM 1345 O O . LYS A 1 179 ? -7.057 -17.224 -5.301 1.00 98.56 179 LYS A O 1
ATOM 1350 N N . HIS A 1 180 ? -5.326 -15.874 -5.792 1.00 98.38 180 HIS A N 1
ATOM 1351 C CA . HIS A 1 180 ? -4.604 -16.042 -4.536 1.00 98.38 180 HIS A CA 1
ATOM 1352 C C . HIS A 1 180 ? -5.040 -15.063 -3.434 1.00 98.38 180 HIS A C 1
ATOM 1354 O O . HIS A 1 180 ? -4.462 -15.086 -2.355 1.00 98.38 180 HIS A O 1
ATOM 1360 N N . GLY A 1 181 ? -6.110 -14.291 -3.647 1.00 98.31 181 GLY A N 1
ATOM 1361 C CA . GLY A 1 181 ? -6.805 -13.553 -2.593 1.00 98.31 181 GLY A CA 1
ATOM 1362 C C . GLY A 1 181 ? -6.139 -12.243 -2.185 1.00 98.31 181 GLY A C 1
ATOM 1363 O O . GLY A 1 181 ? -6.235 -11.872 -1.014 1.00 98.31 181 GLY A O 1
ATOM 1364 N N . VAL A 1 182 ? -5.454 -11.574 -3.116 1.00 98.75 182 VAL A N 1
ATOM 1365 C CA . VAL A 1 182 ? -4.873 -10.237 -2.905 1.00 98.75 182 VAL A CA 1
ATOM 1366 C C . VAL A 1 182 ? -5.960 -9.161 -2.825 1.00 98.75 182 VAL A C 1
ATOM 1368 O O . VAL A 1 182 ? -7.001 -9.286 -3.467 1.00 98.75 182 VAL A O 1
ATOM 1371 N N . ASP A 1 183 ? -5.696 -8.090 -2.078 1.00 98.81 183 ASP A N 1
ATOM 1372 C CA . ASP A 1 183 ? -6.558 -6.898 -1.994 1.00 98.81 183 ASP A CA 1
ATOM 1373 C C . ASP A 1 183 ? -6.121 -5.805 -2.982 1.00 98.81 183 ASP A C 1
ATOM 1375 O O . ASP A 1 183 ? -6.877 -4.878 -3.288 1.00 98.81 183 ASP A O 1
ATOM 1379 N N . VAL A 1 184 ? -4.873 -5.895 -3.458 1.00 98.75 184 VAL A N 1
ATOM 1380 C CA . VAL A 1 184 ? -4.216 -4.885 -4.290 1.00 98.75 184 VAL A CA 1
ATOM 1381 C C . VAL A 1 184 ? -3.490 -5.55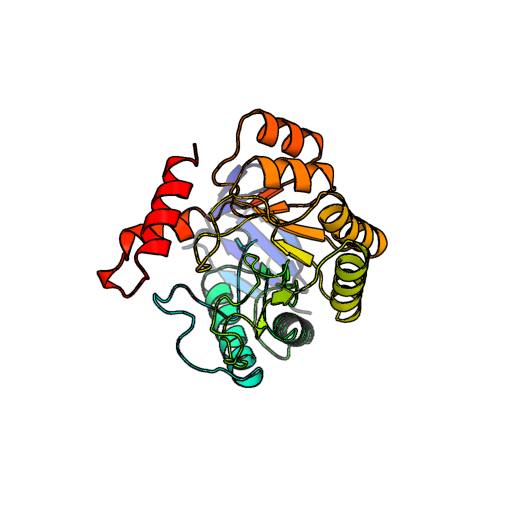3 -5.452 1.00 98.75 184 VAL A C 1
ATOM 1383 O O . VAL A 1 184 ? -2.700 -6.467 -5.261 1.00 98.75 184 VAL A O 1
ATOM 1386 N N . LEU A 1 185 ? -3.669 -5.060 -6.672 1.00 98.81 185 LEU A N 1
ATOM 1387 C CA . LEU A 1 185 ? -2.792 -5.409 -7.787 1.00 98.81 185 LEU A CA 1
ATOM 1388 C C . LEU A 1 185 ? -1.680 -4.366 -7.910 1.00 98.81 185 LEU A C 1
ATOM 1390 O O . LEU A 1 185 ? -1.914 -3.224 -8.312 1.00 98.81 185 LEU A O 1
ATOM 1394 N N . LYS A 1 186 ? -0.456 -4.763 -7.551 1.00 98.69 186 LYS A N 1
ATOM 1395 C CA . LYS A 1 186 ? 0.743 -3.934 -7.702 1.00 98.69 186 LYS A CA 1
ATOM 1396 C C . LYS A 1 186 ? 1.411 -4.187 -9.050 1.00 98.69 186 LYS A C 1
ATOM 1398 O O . LYS A 1 186 ? 1.684 -5.337 -9.383 1.00 98.69 186 LYS A O 1
ATOM 1403 N N . PHE A 1 187 ? 1.783 -3.125 -9.763 1.00 98.56 187 PHE A N 1
ATOM 1404 C CA . PHE A 1 187 ? 2.623 -3.222 -10.960 1.00 98.56 187 PHE A CA 1
ATOM 1405 C C . PHE A 1 187 ? 3.708 -2.134 -11.048 1.00 98.56 187 PHE A C 1
ATOM 1407 O O . PHE A 1 187 ? 3.700 -1.159 -10.289 1.00 98.56 187 PHE A O 1
ATOM 1414 N N . MET A 1 188 ? 4.674 -2.320 -11.953 1.00 97.62 188 MET A N 1
ATOM 1415 C CA . MET A 1 188 ? 5.850 -1.456 -12.112 1.00 97.62 188 MET A CA 1
ATOM 1416 C C . MET A 1 188 ? 5.829 -0.677 -13.434 1.00 97.62 188 MET A C 1
ATOM 1418 O O . MET A 1 188 ? 6.336 -1.140 -14.452 1.00 97.62 188 MET A O 1
ATOM 1422 N N . SER A 1 189 ? 5.278 0.541 -13.420 1.00 97.38 189 SER A N 1
ATOM 1423 C CA . SER A 1 189 ? 5.167 1.370 -14.632 1.00 97.38 189 SER A CA 1
ATOM 1424 C C . SER A 1 189 ? 6.471 2.033 -15.065 1.00 97.38 189 SER A C 1
ATOM 1426 O O . SER A 1 189 ? 6.601 2.395 -16.236 1.00 97.38 189 SER A O 1
ATOM 1428 N N . THR A 1 190 ? 7.429 2.232 -14.153 1.00 97.81 190 THR A N 1
ATOM 1429 C CA . THR A 1 190 ? 8.731 2.844 -14.465 1.00 97.81 190 THR A CA 1
ATOM 1430 C C . THR A 1 190 ? 9.900 2.110 -13.825 1.00 97.81 190 THR A C 1
ATOM 1432 O O . THR A 1 190 ? 9.726 1.372 -12.864 1.00 97.81 190 THR A O 1
ATOM 1435 N N . GLY A 1 191 ? 11.118 2.404 -14.283 1.00 94.94 191 GLY A N 1
ATOM 1436 C CA . GLY A 1 191 ? 12.332 2.008 -13.576 1.00 94.94 191 GLY A CA 1
ATOM 1437 C C . GLY A 1 191 ? 12.469 2.700 -12.217 1.00 94.94 191 GLY A C 1
ATOM 1438 O O . GLY A 1 191 ? 12.173 3.892 -12.088 1.00 94.94 191 GLY A O 1
ATOM 1439 N N . GLY A 1 192 ? 12.963 1.958 -11.224 1.00 92.81 192 GLY A N 1
ATOM 1440 C CA . GLY A 1 192 ? 13.130 2.437 -9.852 1.00 92.81 192 GLY A CA 1
ATOM 1441 C C . GLY A 1 192 ? 14.562 2.780 -9.441 1.00 92.81 192 GLY A C 1
ATOM 1442 O O . GLY A 1 192 ? 15.538 2.567 -10.173 1.00 92.81 192 GLY A O 1
ATOM 1443 N N . VAL A 1 193 ? 14.672 3.302 -8.217 1.00 91.44 193 VAL A N 1
ATOM 1444 C CA . VAL A 1 193 ? 15.944 3.641 -7.557 1.00 91.44 193 VAL A CA 1
ATOM 1445 C C . VAL A 1 193 ? 16.757 2.384 -7.234 1.00 91.44 193 VAL A C 1
ATOM 1447 O O . VAL A 1 193 ? 17.938 2.318 -7.571 1.00 91.44 193 VAL A O 1
ATOM 1450 N N . MET A 1 194 ? 16.124 1.375 -6.625 1.00 87.25 194 MET A N 1
ATOM 1451 C CA . MET A 1 194 ? 16.827 0.199 -6.091 1.00 87.25 194 MET A CA 1
ATOM 1452 C C . MET A 1 194 ? 17.148 -0.882 -7.131 1.00 87.25 194 MET A C 1
ATOM 1454 O O . MET A 1 194 ? 17.984 -1.741 -6.878 1.00 87.25 194 MET A O 1
ATOM 1458 N N . SER A 1 195 ? 16.526 -0.876 -8.310 1.00 83.38 195 SER A N 1
ATOM 1459 C CA . SER A 1 195 ? 16.876 -1.859 -9.342 1.00 83.38 195 SER A CA 1
ATOM 1460 C C . SER A 1 195 ? 18.156 -1.448 -10.063 1.00 83.38 195 SER A C 1
ATOM 1462 O O . SER A 1 195 ? 18.298 -0.320 -10.556 1.00 83.38 195 SER A O 1
ATOM 1464 N N . LYS A 1 196 ? 19.088 -2.392 -10.170 1.00 82.06 196 LYS A N 1
ATOM 1465 C CA . LYS A 1 196 ? 20.251 -2.273 -11.050 1.00 82.06 196 LYS A CA 1
ATOM 1466 C C . LYS A 1 196 ? 19.779 -2.263 -12.512 1.00 82.06 196 LYS A C 1
ATOM 1468 O O . LYS A 1 196 ? 18.734 -2.800 -12.822 1.00 82.06 196 LYS A O 1
ATOM 1473 N N . GLY A 1 197 ? 20.511 -1.625 -13.422 1.00 81.44 197 GLY A N 1
ATOM 1474 C CA . GLY A 1 197 ? 20.246 -1.733 -14.868 1.00 81.44 197 GLY A CA 1
ATOM 1475 C C . GLY A 1 197 ? 19.028 -0.973 -15.415 1.00 81.44 197 GLY A C 1
ATOM 1476 O O . GLY A 1 197 ? 18.961 -0.759 -16.619 1.00 81.44 197 GLY A O 1
ATOM 1477 N N . THR A 1 198 ? 18.107 -0.498 -14.574 1.00 88.06 198 THR A N 1
ATOM 1478 C CA . THR A 1 198 ? 16.995 0.358 -15.021 1.00 88.06 198 THR A CA 1
ATOM 1479 C C . THR A 1 198 ? 17.392 1.835 -15.058 1.00 88.06 198 THR A C 1
ATOM 1481 O O . THR A 1 198 ? 18.183 2.298 -14.230 1.00 88.06 198 THR A O 1
ATOM 1484 N N . THR A 1 199 ? 16.781 2.611 -15.952 1.00 93.25 199 THR A N 1
ATOM 1485 C CA . THR A 1 199 ? 16.799 4.080 -15.874 1.00 93.25 199 THR A CA 1
ATOM 1486 C C . THR A 1 199 ? 15.647 4.539 -14.986 1.00 93.25 199 THR A C 1
ATOM 1488 O O . THR A 1 199 ? 14.496 4.184 -15.238 1.00 93.25 199 THR A O 1
ATOM 1491 N N . VAL A 1 200 ? 15.940 5.311 -13.934 1.00 93.81 200 VAL A N 1
ATOM 1492 C CA . VAL A 1 200 ? 14.903 5.784 -13.006 1.00 93.81 200 VAL A CA 1
ATOM 1493 C C . VAL A 1 200 ? 13.900 6.681 -13.736 1.00 93.81 200 VAL A C 1
ATOM 1495 O O . VAL A 1 200 ? 14.286 7.558 -14.505 1.00 93.81 200 VAL A O 1
ATOM 1498 N N . GLY A 1 201 ? 12.609 6.414 -13.545 1.00 94.94 201 GLY A N 1
ATOM 1499 C CA . GLY A 1 201 ? 11.518 7.155 -14.181 1.00 94.94 201 GLY A CA 1
ATOM 1500 C C . GLY A 1 201 ? 11.264 6.839 -15.660 1.00 94.94 201 GLY A C 1
ATOM 1501 O O . GLY A 1 201 ? 10.226 7.239 -16.183 1.00 94.94 201 GLY A O 1
ATOM 1502 N N . ALA A 1 202 ? 12.129 6.077 -16.336 1.00 96.75 202 ALA A N 1
ATOM 1503 C CA . ALA A 1 202 ? 11.828 5.594 -17.682 1.00 96.75 202 ALA A CA 1
ATOM 1504 C C . ALA A 1 202 ? 10.636 4.628 -17.635 1.00 96.75 202 ALA A C 1
ATOM 1506 O O . ALA A 1 202 ? 10.608 3.736 -16.787 1.00 96.75 202 ALA A O 1
ATOM 1507 N N . GLN A 1 203 ? 9.662 4.808 -18.527 1.00 97.75 203 GLN A N 1
ATOM 1508 C CA . GLN A 1 203 ? 8.476 3.954 -18.612 1.00 97.75 203 GLN A CA 1
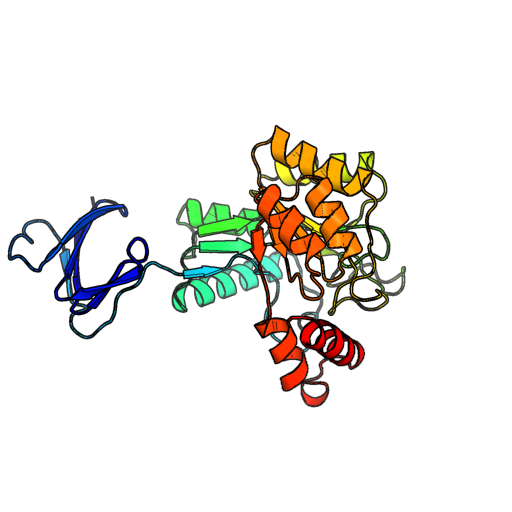ATOM 1509 C C . GLN A 1 203 ? 8.860 2.518 -19.009 1.00 97.75 203 GLN A C 1
ATOM 1511 O O . GLN A 1 203 ? 9.703 2.323 -19.881 1.00 97.75 203 GLN A O 1
ATOM 1516 N N . GLN A 1 204 ? 8.245 1.527 -18.360 1.00 97.06 204 GLN A N 1
ATOM 1517 C CA . GLN A 1 204 ? 8.568 0.099 -18.502 1.00 97.06 204 GLN A CA 1
ATOM 1518 C C . GLN A 1 204 ? 7.403 -0.771 -18.976 1.00 97.06 204 GLN A C 1
ATOM 1520 O O . GLN A 1 204 ? 7.632 -1.922 -19.330 1.00 97.06 204 GLN A O 1
ATOM 1525 N N . MET A 1 205 ? 6.183 -0.234 -18.995 1.00 98.31 205 MET A N 1
ATOM 1526 C CA . MET A 1 205 ? 4.990 -0.913 -19.501 1.00 98.31 205 MET A CA 1
ATOM 1527 C C . MET A 1 205 ? 4.320 -0.059 -20.579 1.00 98.31 205 MET A C 1
ATOM 1529 O O . MET A 1 205 ? 4.388 1.172 -20.560 1.00 98.31 205 MET A O 1
ATOM 1533 N N . THR A 1 206 ? 3.660 -0.708 -21.523 1.00 98.69 206 THR A N 1
ATOM 1534 C CA . THR A 1 206 ? 2.755 -0.084 -22.493 1.00 98.69 206 THR A CA 1
ATOM 1535 C C . THR A 1 206 ? 1.427 0.295 -21.837 1.00 98.69 206 THR A C 1
ATOM 1537 O O . THR A 1 206 ? 1.095 -0.163 -20.741 1.00 98.69 206 THR A O 1
ATOM 1540 N N . PHE A 1 207 ? 0.639 1.132 -22.513 1.00 98.69 207 PHE A N 1
ATOM 1541 C CA . PHE A 1 207 ? -0.703 1.480 -22.046 1.00 98.69 207 PHE A CA 1
ATOM 1542 C C . PHE A 1 207 ? -1.603 0.241 -21.960 1.00 98.69 207 PHE A C 1
ATOM 1544 O O . PHE A 1 207 ? -2.339 0.069 -20.994 1.00 98.69 207 PHE A O 1
ATOM 1551 N N . GLU A 1 208 ? -1.515 -0.645 -22.949 1.00 98.81 208 GLU A N 1
ATOM 1552 C CA . GLU A 1 208 ? -2.314 -1.860 -23.053 1.00 98.81 208 GLU A CA 1
ATOM 1553 C C . GLU A 1 208 ? -2.008 -2.839 -21.916 1.00 98.81 208 GLU A C 1
ATOM 1555 O O . GLU A 1 208 ? -2.928 -3.447 -21.373 1.00 98.81 208 GLU A O 1
ATOM 1560 N N . GLU A 1 209 ? -0.740 -2.950 -21.515 1.00 98.81 209 GLU A N 1
ATOM 1561 C CA . GLU A 1 209 ? -0.319 -3.747 -20.359 1.00 98.81 209 GLU A CA 1
ATOM 1562 C C . GLU A 1 209 ? -0.840 -3.175 -19.038 1.00 98.81 209 GLU A C 1
ATOM 1564 O O . GLU A 1 209 ? -1.392 -3.921 -18.231 1.00 98.81 209 GLU A O 1
ATOM 1569 N N . MET A 1 210 ? -0.714 -1.859 -18.818 1.00 98.81 210 MET A N 1
ATOM 1570 C CA . MET A 1 210 ? -1.229 -1.210 -17.602 1.00 98.81 210 MET A CA 1
ATOM 1571 C C . MET A 1 210 ? -2.754 -1.328 -17.514 1.00 98.81 210 MET A C 1
ATOM 1573 O O . MET A 1 210 ? -3.298 -1.668 -16.461 1.00 98.81 210 MET A O 1
ATOM 1577 N N . ARG A 1 211 ? -3.444 -1.095 -18.636 1.00 98.81 211 ARG A N 1
ATOM 1578 C CA . ARG A 1 211 ? -4.901 -1.207 -18.740 1.00 98.81 211 ARG A CA 1
ATOM 1579 C C . ARG A 1 211 ? -5.365 -2.626 -18.432 1.00 98.81 211 ARG A C 1
ATOM 1581 O O . ARG A 1 211 ? -6.314 -2.781 -17.678 1.00 98.81 211 ARG A O 1
ATOM 1588 N N . ALA A 1 212 ? -4.683 -3.649 -18.946 1.00 98.81 212 ALA A N 1
ATOM 1589 C CA . ALA A 1 212 ? -5.045 -5.041 -18.686 1.00 98.81 212 ALA A CA 1
ATOM 1590 C C . ALA A 1 212 ? -5.041 -5.389 -17.185 1.00 98.81 212 ALA A C 1
ATOM 1592 O O . ALA A 1 212 ? -5.920 -6.113 -16.720 1.00 98.81 212 ALA A O 1
ATOM 1593 N N . VAL A 1 213 ? -4.085 -4.856 -16.413 1.00 98.81 213 VAL A N 1
ATOM 1594 C CA . VAL A 1 213 ? -4.058 -5.037 -14.951 1.00 98.81 213 VAL A CA 1
ATOM 1595 C C . VAL A 1 213 ? -5.209 -4.278 -14.284 1.00 98.81 213 VAL A C 1
ATOM 1597 O O . VAL A 1 213 ? -5.906 -4.850 -13.446 1.00 98.81 213 VAL A O 1
ATOM 1600 N N . CYS A 1 214 ? -5.435 -3.019 -14.672 1.00 98.81 214 CYS A N 1
ATOM 1601 C CA . CYS A 1 214 ? -6.485 -2.176 -14.088 1.00 98.81 214 CYS A CA 1
ATOM 1602 C C . CYS A 1 214 ? -7.898 -2.712 -14.377 1.00 98.81 214 CYS A C 1
ATOM 1604 O O . CYS A 1 214 ? -8.727 -2.747 -13.474 1.00 98.81 214 CYS A O 1
ATOM 1606 N N . GLU A 1 215 ? -8.154 -3.218 -15.586 1.00 98.69 215 GLU A N 1
ATOM 1607 C CA . GLU A 1 215 ? -9.430 -3.842 -15.960 1.00 98.69 215 GLU A CA 1
ATOM 1608 C C . GLU A 1 215 ? -9.735 -5.077 -15.104 1.00 98.69 215 GLU A C 1
ATOM 1610 O O . GLU A 1 215 ? -10.864 -5.260 -14.654 1.00 98.69 215 GLU A O 1
ATOM 1615 N N . ILE A 1 216 ? -8.737 -5.926 -14.833 1.00 98.75 216 ILE A N 1
ATOM 1616 C CA . ILE A 1 216 ? -8.931 -7.070 -13.933 1.00 98.75 216 ILE A CA 1
ATOM 1617 C C . ILE A 1 216 ? -9.180 -6.605 -12.499 1.00 98.75 216 ILE A C 1
ATOM 1619 O O . ILE A 1 216 ? -10.017 -7.195 -11.817 1.00 98.75 216 ILE A O 1
ATOM 1623 N N . ALA A 1 217 ? -8.501 -5.553 -12.048 1.00 98.69 217 ALA A N 1
ATOM 1624 C CA . ALA A 1 217 ? -8.734 -5.006 -10.720 1.00 98.69 217 ALA A CA 1
ATOM 1625 C C . ALA A 1 217 ? -10.191 -4.549 -10.545 1.00 98.69 217 ALA A C 1
ATOM 1627 O O . ALA A 1 217 ? -10.862 -4.968 -9.603 1.00 98.69 217 ALA A O 1
ATOM 1628 N N . GLU A 1 218 ? -10.706 -3.792 -11.517 1.00 98.44 218 GLU A N 1
ATOM 1629 C CA . GLU A 1 218 ? -12.095 -3.332 -11.553 1.00 98.44 218 GLU A CA 1
ATOM 1630 C C . GLU A 1 218 ? -13.089 -4.504 -11.592 1.00 98.44 218 GLU A C 1
ATOM 1632 O O . GLU A 1 218 ? -14.015 -4.548 -10.783 1.00 98.44 218 GLU A O 1
ATOM 1637 N N . MET A 1 219 ? -12.872 -5.499 -12.466 1.00 98.44 219 MET A N 1
ATOM 1638 C CA . MET A 1 219 ? -13.759 -6.668 -12.593 1.00 98.44 219 MET A CA 1
ATOM 1639 C C . MET A 1 219 ? -13.911 -7.464 -11.292 1.00 98.44 219 MET A C 1
ATOM 1641 O O . MET A 1 219 ? -14.972 -8.037 -11.046 1.00 98.44 219 MET A O 1
ATOM 1645 N N . TYR A 1 220 ? -12.848 -7.543 -10.491 1.00 98.25 220 TYR A N 1
ATOM 1646 C CA . TYR A 1 220 ? -12.820 -8.331 -9.259 1.00 98.25 220 TYR A CA 1
ATOM 1647 C C . TYR A 1 220 ? -12.964 -7.487 -7.988 1.00 98.25 220 TYR A C 1
ATOM 1649 O O . TYR A 1 220 ? -12.975 -8.049 -6.894 1.00 98.25 220 TYR A O 1
ATOM 1657 N N . GLY A 1 221 ? -13.110 -6.165 -8.116 1.00 97.94 221 GLY A N 1
ATOM 1658 C CA . GLY A 1 221 ? -13.307 -5.262 -6.982 1.00 97.94 221 GLY A CA 1
ATOM 1659 C C . GLY A 1 221 ? -12.080 -5.112 -6.080 1.00 97.94 221 GLY A C 1
ATOM 1660 O O . GLY A 1 221 ? -12.238 -4.912 -4.879 1.00 97.94 221 GLY A O 1
ATOM 1661 N N . VAL A 1 222 ? -10.872 -5.215 -6.640 1.00 98.38 222 VAL A N 1
ATOM 1662 C CA . VAL A 1 222 ? -9.607 -4.949 -5.931 1.00 98.38 222 VAL A CA 1
ATOM 1663 C C . VAL A 1 222 ? -9.003 -3.628 -6.407 1.00 98.38 222 VAL A C 1
ATOM 1665 O O . VAL A 1 222 ? -9.259 -3.185 -7.526 1.00 98.38 222 VAL A O 1
ATOM 1668 N N . ILE A 1 223 ? -8.195 -2.978 -5.570 1.00 98.50 223 ILE A N 1
ATOM 1669 C CA . ILE A 1 223 ? -7.544 -1.708 -5.937 1.00 98.50 223 ILE A CA 1
ATOM 1670 C C . ILE A 1 223 ? -6.212 -1.950 -6.657 1.00 98.50 223 ILE A C 1
ATOM 1672 O O . ILE A 1 223 ? -5.668 -3.053 -6.638 1.00 98.50 223 ILE A O 1
ATOM 1676 N N . THR A 1 224 ? -5.647 -0.915 -7.280 1.00 98.88 224 THR A N 1
ATOM 1677 C CA . THR A 1 224 ? -4.330 -0.989 -7.936 1.00 98.88 224 THR A CA 1
ATOM 1678 C C . THR A 1 224 ? -3.325 -0.005 -7.358 1.00 98.88 224 THR A C 1
ATOM 1680 O O . THR A 1 224 ? -3.668 1.101 -6.950 1.00 98.88 224 THR A O 1
ATOM 1683 N N . ALA A 1 225 ? -2.055 -0.389 -7.378 1.00 98.88 225 ALA A N 1
ATOM 1684 C CA . ALA A 1 225 ? -0.943 0.491 -7.051 1.00 98.88 225 ALA A CA 1
ATOM 1685 C C . ALA A 1 225 ? 0.126 0.373 -8.138 1.00 98.88 225 ALA A C 1
ATOM 1687 O O . ALA A 1 225 ? 0.495 -0.735 -8.525 1.00 98.88 225 ALA A O 1
ATOM 1688 N N . THR A 1 226 ? 0.677 1.493 -8.605 1.00 98.62 226 THR A N 1
ATOM 1689 C CA . THR A 1 226 ? 1.799 1.473 -9.554 1.00 98.62 226 THR A CA 1
ATOM 1690 C C . THR A 1 226 ? 3.051 2.089 -8.959 1.00 98.62 226 THR A C 1
ATOM 1692 O O . THR A 1 226 ? 3.024 3.208 -8.465 1.00 98.62 226 THR A O 1
ATOM 1695 N N . HIS A 1 227 ? 4.192 1.407 -9.047 1.00 98.38 227 HIS A N 1
ATOM 1696 C CA . HIS A 1 227 ? 5.476 2.097 -8.902 1.00 98.38 227 HIS A CA 1
ATOM 1697 C C . HIS A 1 227 ? 5.682 3.022 -10.104 1.00 98.38 227 HIS A C 1
ATOM 1699 O O . HIS A 1 227 ? 5.742 2.543 -11.242 1.00 98.38 227 HIS A O 1
ATOM 1705 N N . ALA A 1 228 ? 5.792 4.330 -9.867 1.00 97.62 228 ALA A N 1
ATOM 1706 C CA . ALA A 1 228 ? 6.140 5.274 -10.917 1.00 97.62 228 ALA A CA 1
ATOM 1707 C C . ALA A 1 228 ? 6.884 6.496 -10.360 1.00 97.62 228 ALA A C 1
ATOM 1709 O O . ALA A 1 228 ? 6.350 7.262 -9.563 1.00 97.62 228 ALA A O 1
ATOM 1710 N N . HIS A 1 229 ? 8.118 6.709 -10.820 1.00 96.62 229 HIS A N 1
ATOM 1711 C CA . HIS A 1 229 ? 8.836 7.962 -10.573 1.00 96.62 229 HIS A CA 1
ATOM 1712 C C . HIS A 1 229 ? 8.574 8.987 -11.675 1.00 96.62 229 HIS A C 1
ATOM 1714 O O . HIS A 1 229 ? 8.288 10.139 -11.374 1.00 96.62 229 HIS A O 1
ATOM 1720 N N . GLY A 1 230 ? 8.711 8.572 -12.937 1.00 95.00 230 GLY A N 1
ATOM 1721 C CA . GLY A 1 230 ? 8.752 9.472 -14.087 1.00 95.00 230 GLY A CA 1
ATOM 1722 C C . GLY A 1 230 ? 7.381 9.796 -14.666 1.00 95.00 230 GLY A C 1
ATOM 1723 O O . GLY A 1 230 ? 6.520 8.925 -14.800 1.00 95.00 230 GLY A O 1
ATOM 1724 N N . THR A 1 231 ? 7.232 11.049 -15.085 1.00 94.50 231 THR A N 1
ATOM 1725 C CA . THR A 1 231 ? 6.007 11.679 -15.590 1.00 94.50 231 THR A CA 1
ATOM 1726 C C . THR A 1 231 ? 5.264 10.846 -16.639 1.00 94.50 231 THR A C 1
ATOM 1728 O O . THR A 1 231 ? 4.072 10.600 -16.493 1.00 94.50 231 THR A O 1
ATOM 1731 N N . ASN A 1 232 ? 5.952 10.349 -17.675 1.00 95.75 232 ASN A N 1
ATOM 1732 C CA . ASN A 1 232 ? 5.305 9.600 -18.763 1.00 95.75 232 ASN A CA 1
ATOM 1733 C C . ASN A 1 232 ? 4.630 8.315 -18.263 1.00 95.75 232 ASN A C 1
ATOM 1735 O O . ASN A 1 232 ? 3.478 8.048 -18.604 1.00 95.75 232 ASN A O 1
ATOM 1739 N N . GLY A 1 233 ? 5.322 7.558 -17.404 1.00 97.19 233 GLY A N 1
ATOM 1740 C CA . GLY A 1 233 ? 4.764 6.348 -16.804 1.00 97.19 233 GLY A CA 1
ATOM 1741 C C . GLY A 1 233 ? 3.583 6.653 -15.885 1.00 97.19 233 GLY A C 1
ATOM 1742 O O . GLY A 1 233 ? 2.602 5.915 -15.906 1.00 97.19 233 GLY A O 1
ATOM 1743 N N . ILE A 1 234 ? 3.641 7.766 -15.142 1.00 97.69 234 ILE A N 1
ATOM 1744 C CA . ILE A 1 234 ? 2.531 8.239 -14.303 1.00 97.69 234 ILE A CA 1
ATOM 1745 C C . ILE A 1 234 ? 1.306 8.561 -15.166 1.00 97.69 234 ILE A C 1
ATOM 1747 O O . ILE A 1 234 ? 0.253 7.965 -14.952 1.00 97.69 234 ILE A O 1
ATOM 1751 N N . LYS A 1 235 ? 1.436 9.428 -16.183 1.00 97.38 235 LYS A N 1
ATOM 1752 C CA . LYS A 1 235 ? 0.322 9.793 -17.084 1.00 97.38 235 LYS A CA 1
ATOM 1753 C C . LYS A 1 235 ? -0.288 8.562 -17.748 1.00 97.38 235 LYS A C 1
ATOM 1755 O O . LYS A 1 235 ? -1.510 8.445 -17.834 1.00 97.38 235 LYS A O 1
ATOM 1760 N N . CYS A 1 236 ? 0.552 7.625 -18.191 1.00 98.19 236 CYS A N 1
ATOM 1761 C CA . CYS A 1 236 ? 0.103 6.381 -18.808 1.00 98.19 236 CYS A CA 1
ATOM 1762 C C . CYS A 1 236 ? -0.726 5.526 -17.832 1.00 98.19 236 CYS A C 1
ATOM 1764 O O . CYS A 1 236 ? -1.835 5.113 -18.176 1.00 98.19 236 CYS A O 1
ATOM 1766 N N . ALA A 1 237 ? -0.244 5.328 -16.601 1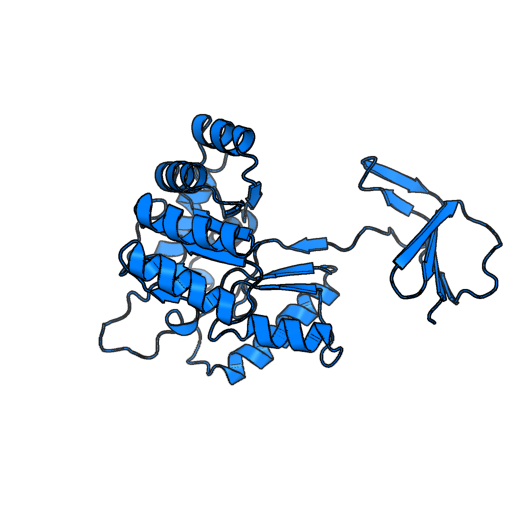.00 98.44 237 ALA A N 1
ATOM 1767 C CA . ALA A 1 237 ? -0.934 4.531 -15.586 1.00 98.44 237 ALA A CA 1
ATOM 1768 C C . ALA A 1 237 ? -2.234 5.191 -15.095 1.00 98.44 237 ALA A C 1
ATOM 1770 O O . ALA A 1 237 ? -3.254 4.524 -14.928 1.00 98.44 237 ALA A O 1
ATOM 1771 N N . VAL A 1 238 ? -2.227 6.515 -14.930 1.00 98.38 238 VAL A N 1
ATOM 1772 C CA . VAL A 1 238 ? -3.414 7.317 -14.595 1.00 98.38 238 VAL A CA 1
ATOM 1773 C C . VAL A 1 238 ? -4.472 7.194 -15.692 1.00 98.38 238 VAL A C 1
ATOM 1775 O O . VAL A 1 238 ? -5.641 6.928 -15.413 1.00 98.38 238 VAL A O 1
ATOM 1778 N N . LYS A 1 239 ? -4.067 7.293 -16.965 1.00 98.12 239 LYS A N 1
ATOM 1779 C CA . LYS A 1 239 ? -4.962 7.067 -18.108 1.00 98.12 239 LYS A CA 1
ATOM 1780 C C . LYS A 1 239 ? -5.508 5.636 -18.140 1.00 98.12 239 LYS A C 1
ATOM 1782 O O . LYS A 1 239 ? -6.643 5.447 -18.571 1.00 98.12 239 LYS A O 1
ATOM 1787 N N . ALA A 1 240 ? -4.714 4.653 -17.715 1.00 98.50 240 ALA A N 1
ATOM 1788 C CA . ALA A 1 240 ? -5.101 3.245 -17.657 1.00 98.50 240 ALA A CA 1
ATOM 1789 C C . ALA A 1 240 ? -6.077 2.916 -16.512 1.00 98.50 240 ALA A C 1
ATOM 1791 O O . ALA A 1 240 ? -6.676 1.845 -16.542 1.00 98.50 240 ALA A O 1
ATOM 1792 N N . GLY A 1 241 ? -6.272 3.829 -15.552 1.00 98.12 241 GLY A N 1
ATOM 1793 C CA . GLY A 1 241 ? -7.235 3.673 -14.458 1.00 98.12 241 GLY A CA 1
ATOM 1794 C C . GLY A 1 241 ? -6.631 3.208 -13.132 1.00 98.12 241 GLY A C 1
ATOM 1795 O O . GLY A 1 241 ? -7.324 2.574 -12.341 1.00 98.12 241 GLY A O 1
ATOM 1796 N N . VAL A 1 242 ? -5.350 3.498 -12.872 1.00 98.69 242 VAL A N 1
ATOM 1797 C CA . VAL A 1 242 ? -4.717 3.121 -11.599 1.00 98.69 242 VAL A CA 1
ATOM 1798 C C . VAL A 1 242 ? -5.338 3.857 -10.399 1.00 98.69 242 VAL A C 1
ATOM 1800 O O . VAL A 1 242 ? -5.633 5.053 -10.473 1.00 98.69 242 VAL A O 1
ATOM 1803 N N . THR A 1 243 ? -5.497 3.160 -9.269 1.00 98.81 243 THR A N 1
ATOM 1804 C CA . THR A 1 243 ? -6.040 3.724 -8.023 1.00 98.81 243 THR A CA 1
ATOM 1805 C C . THR A 1 243 ? -5.014 4.603 -7.314 1.00 98.81 243 THR A C 1
ATOM 1807 O O . THR A 1 243 ? -5.346 5.717 -6.914 1.00 98.81 243 THR A O 1
ATOM 1810 N N . SER A 1 244 ? -3.766 4.142 -7.166 1.00 98.81 244 SER A N 1
ATOM 1811 C CA . SER A 1 244 ? -2.692 4.946 -6.574 1.00 98.81 244 SER A CA 1
ATOM 1812 C C . SER A 1 244 ? -1.367 4.874 -7.332 1.00 98.81 244 SER A C 1
ATOM 1814 O O . SER A 1 244 ? -0.953 3.833 -7.850 1.00 98.81 244 SER A O 1
ATOM 1816 N N . VAL A 1 245 ? -0.684 6.015 -7.369 1.00 98.69 245 VAL A N 1
ATOM 1817 C CA . VAL A 1 245 ? 0.685 6.175 -7.850 1.00 98.69 245 VAL A CA 1
ATOM 1818 C C . VAL A 1 245 ? 1.611 6.205 -6.646 1.00 98.69 245 VAL A C 1
ATOM 1820 O O . VAL A 1 245 ? 1.494 7.056 -5.766 1.00 98.69 245 VAL A O 1
ATOM 1823 N N . GLU A 1 246 ? 2.556 5.278 -6.624 1.00 98.56 246 GLU A N 1
ATOM 1824 C CA . GLU A 1 246 ? 3.561 5.182 -5.580 1.00 98.56 246 GLU A CA 1
ATOM 1825 C C . GLU A 1 246 ? 4.806 5.983 -5.962 1.00 98.56 246 GLU A C 1
ATOM 1827 O O . GLU A 1 246 ? 5.255 5.950 -7.112 1.00 98.56 246 GLU A O 1
ATOM 1832 N N . HIS A 1 247 ? 5.405 6.631 -4.967 1.00 96.75 247 HIS A N 1
ATOM 1833 C CA . HIS A 1 247 ? 6.555 7.526 -5.072 1.00 96.75 247 HIS A CA 1
ATOM 1834 C C . HIS A 1 247 ? 6.237 8.865 -5.748 1.00 96.75 247 HIS A C 1
ATOM 1836 O O . HIS A 1 247 ? 6.340 9.886 -5.080 1.00 96.75 247 HIS A O 1
ATOM 1842 N N . GLY A 1 248 ? 5.902 8.881 -7.046 1.00 95.69 248 GLY A N 1
ATOM 1843 C CA . GLY A 1 248 ? 5.536 10.100 -7.788 1.00 95.69 248 GLY A CA 1
ATOM 1844 C C . GLY A 1 248 ? 6.580 11.225 -7.755 1.00 95.69 248 GLY A C 1
ATOM 1845 O O . GLY A 1 248 ? 6.239 12.400 -7.776 1.00 95.69 248 GLY A O 1
ATOM 1846 N N . MET A 1 249 ? 7.866 10.876 -7.689 1.00 94.62 249 MET A N 1
ATOM 1847 C CA . MET A 1 249 ? 8.943 11.836 -7.393 1.00 94.62 249 MET A CA 1
ATOM 1848 C C . MET A 1 249 ? 9.271 12.822 -8.530 1.00 94.62 249 MET A C 1
ATOM 1850 O O . MET A 1 249 ? 10.106 13.698 -8.346 1.00 94.62 249 MET A O 1
ATOM 1854 N N . MET A 1 250 ? 8.696 12.651 -9.724 1.00 94.50 250 MET A N 1
ATOM 1855 C CA . MET A 1 250 ? 8.909 13.535 -10.881 1.00 94.50 250 MET A CA 1
ATOM 1856 C C . MET A 1 250 ? 7.568 13.948 -11.512 1.00 94.50 250 MET A C 1
ATOM 1858 O O . MET A 1 250 ? 7.412 13.939 -12.735 1.00 94.50 250 MET A O 1
ATOM 1862 N N . LEU A 1 251 ? 6.558 14.222 -10.684 1.00 92.06 251 LEU A N 1
ATOM 1863 C CA . LEU A 1 251 ? 5.278 14.763 -11.144 1.00 92.06 251 LEU A CA 1
ATOM 1864 C C . LEU A 1 251 ? 5.467 16.145 -11.788 1.00 92.06 251 LEU A C 1
ATOM 1866 O O . LEU A 1 251 ? 6.248 16.957 -11.299 1.00 92.06 251 LEU A O 1
ATOM 1870 N N . ASP A 1 252 ? 4.740 16.398 -12.876 1.00 93.44 252 ASP A N 1
ATOM 1871 C CA . ASP A 1 252 ? 4.532 17.737 -13.429 1.00 93.44 252 ASP A CA 1
ATOM 1872 C C . ASP A 1 252 ? 3.078 18.183 -13.204 1.00 93.44 252 ASP A C 1
ATOM 1874 O O . ASP A 1 252 ? 2.231 17.384 -12.792 1.00 93.44 252 ASP A O 1
ATOM 1878 N N . ASP A 1 253 ? 2.786 19.455 -13.477 1.00 94.44 253 ASP A N 1
ATOM 1879 C CA . ASP A 1 253 ? 1.454 20.033 -13.256 1.00 94.44 253 ASP A CA 1
ATOM 1880 C C . ASP A 1 253 ? 0.358 19.257 -14.011 1.00 94.44 253 ASP A C 1
ATOM 1882 O O . ASP A 1 253 ? -0.698 18.966 -13.453 1.00 94.44 253 ASP A O 1
ATOM 1886 N N . GLU A 1 254 ? 0.635 18.820 -15.245 1.00 92.50 254 GLU A N 1
ATOM 1887 C CA . GLU A 1 254 ? -0.309 18.032 -16.049 1.00 92.50 254 GLU A CA 1
ATOM 1888 C C . GLU A 1 254 ? -0.604 16.658 -15.416 1.00 92.50 254 GLU A C 1
ATOM 1890 O O . GLU A 1 254 ? -1.755 16.218 -15.399 1.00 92.50 254 GLU A O 1
ATOM 1895 N N . CYS A 1 255 ? 0.405 15.965 -14.869 1.00 93.00 255 CYS A N 1
ATOM 1896 C CA . CYS A 1 255 ? 0.186 14.737 -14.103 1.00 93.00 255 CYS A CA 1
ATOM 1897 C C . CYS A 1 255 ? -0.736 14.980 -12.908 1.00 93.00 255 CYS A C 1
ATOM 1899 O O . CYS A 1 255 ? -1.642 14.182 -12.675 1.00 93.00 255 CYS A O 1
ATOM 1901 N N . ILE A 1 256 ? -0.480 16.042 -12.139 1.00 95.31 256 ILE A N 1
ATOM 1902 C CA . ILE A 1 256 ? -1.238 16.363 -10.924 1.00 95.31 256 ILE A CA 1
ATOM 1903 C C . ILE A 1 256 ? -2.702 16.630 -11.283 1.00 95.31 256 ILE A C 1
ATOM 1905 O O . ILE A 1 256 ? -3.603 16.074 -10.651 1.00 95.31 256 IL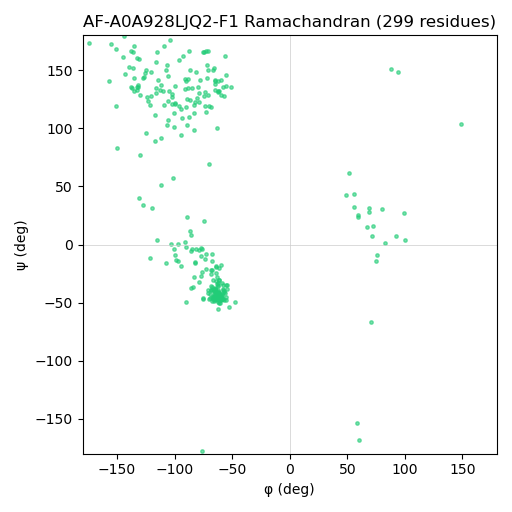E A O 1
ATOM 1909 N N . GLU A 1 257 ? -2.944 17.416 -12.333 1.00 95.88 257 GLU A N 1
ATOM 1910 C CA . GLU A 1 257 ? -4.287 17.702 -12.838 1.00 95.88 257 GLU A CA 1
ATOM 1911 C C . GLU A 1 257 ? -5.021 16.432 -13.289 1.00 95.88 257 GLU A C 1
ATOM 1913 O O . GLU A 1 257 ? -6.169 16.206 -12.895 1.00 95.88 257 GLU A O 1
ATOM 1918 N N . GLU A 1 258 ? -4.375 15.563 -14.074 1.00 94.94 258 GLU A N 1
ATOM 1919 C CA . GLU A 1 258 ? -5.007 14.322 -14.537 1.00 94.94 258 GLU A CA 1
ATOM 1920 C C . GLU A 1 258 ? -5.246 13.323 -13.396 1.00 94.94 258 GLU A C 1
ATOM 1922 O O . GLU A 1 258 ? -6.288 12.661 -13.386 1.00 94.94 258 GLU A O 1
ATOM 1927 N N . MET A 1 259 ? -4.349 13.242 -12.406 1.00 97.88 259 MET A N 1
ATOM 1928 C CA . MET A 1 259 ? -4.563 12.443 -11.193 1.00 97.88 259 MET A CA 1
ATOM 1929 C C . MET A 1 259 ? -5.777 12.947 -10.409 1.00 97.88 259 MET A C 1
ATOM 1931 O O . MET A 1 259 ? -6.674 12.160 -10.102 1.00 97.88 259 MET A O 1
ATOM 1935 N N . ALA A 1 260 ? -5.850 14.255 -10.141 1.00 97.75 260 ALA A N 1
ATOM 1936 C CA . ALA A 1 260 ? -6.955 14.865 -9.402 1.00 97.75 260 ALA A CA 1
ATOM 1937 C C . ALA A 1 260 ? -8.300 14.662 -10.114 1.00 97.75 260 ALA A C 1
ATOM 1939 O O . ALA A 1 260 ? -9.287 14.264 -9.496 1.00 97.75 260 ALA A O 1
ATOM 1940 N N . LYS A 1 261 ? -8.329 14.858 -11.436 1.00 97.19 261 LYS A N 1
ATOM 1941 C CA . LYS A 1 261 ? -9.521 14.672 -12.275 1.00 97.19 261 LYS A CA 1
ATOM 1942 C C . LYS A 1 261 ? -10.060 13.241 -12.258 1.00 97.19 261 LYS A C 1
ATOM 1944 O O . LYS A 1 261 ? -11.261 13.043 -12.431 1.00 97.19 261 LYS A O 1
ATOM 1949 N N . ARG A 1 262 ? -9.187 12.246 -12.089 1.00 96.88 262 ARG A N 1
ATOM 1950 C CA . ARG A 1 262 ? -9.541 10.815 -12.103 1.00 96.88 262 ARG A CA 1
ATOM 1951 C C . ARG A 1 262 ? -9.661 10.206 -10.709 1.00 96.88 262 ARG A C 1
ATOM 1953 O O . ARG A 1 262 ? -10.036 9.044 -10.602 1.00 96.88 262 ARG A O 1
ATOM 1960 N N . GLY A 1 263 ? -9.364 10.973 -9.659 1.00 97.56 263 GLY A N 1
ATOM 1961 C CA . GLY A 1 263 ? -9.348 10.475 -8.285 1.00 97.56 263 GLY A CA 1
ATOM 1962 C C . GLY A 1 263 ? -8.208 9.490 -8.008 1.00 97.56 263 GLY A C 1
ATOM 1963 O O . GLY A 1 263 ? -8.354 8.622 -7.153 1.00 97.56 263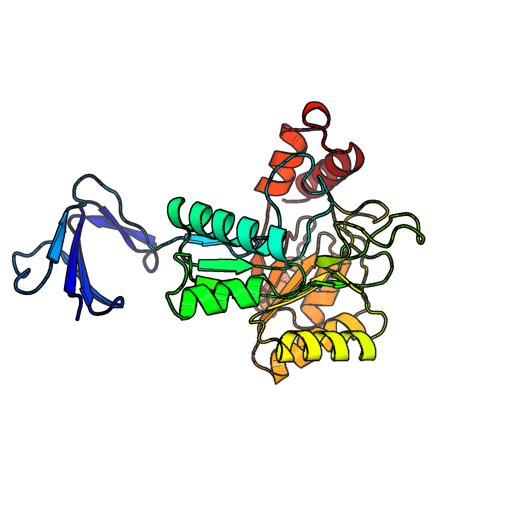 GLY A O 1
ATOM 1964 N N . THR A 1 264 ? -7.089 9.593 -8.732 1.00 98.56 264 THR A N 1
ATOM 1965 C CA . THR A 1 264 ? -5.899 8.769 -8.482 1.00 98.56 264 THR A CA 1
ATOM 1966 C C . THR A 1 264 ? -5.102 9.346 -7.313 1.00 98.56 264 THR A C 1
ATOM 1968 O O . THR A 1 264 ? -4.703 10.510 -7.332 1.00 98.56 264 THR A O 1
ATOM 1971 N N . PHE A 1 265 ? -4.825 8.520 -6.306 1.00 98.50 265 PHE A N 1
ATOM 1972 C CA . PHE A 1 265 ? -4.094 8.926 -5.106 1.00 98.50 265 PHE A CA 1
ATOM 1973 C C . PHE A 1 265 ? -2.577 8.933 -5.329 1.00 98.50 265 PHE A C 1
ATOM 1975 O O . PHE A 1 265 ? -2.043 8.107 -6.069 1.00 98.50 265 PHE A O 1
ATOM 1982 N N . LEU A 1 266 ? -1.867 9.827 -4.640 1.00 98.06 266 LEU A N 1
ATOM 1983 C CA . LEU A 1 266 ? -0.406 9.822 -4.552 1.00 98.06 266 LEU A CA 1
ATOM 1984 C C . LEU A 1 266 ? 0.028 9.248 -3.198 1.00 98.06 266 LEU A C 1
ATOM 1986 O O . LEU A 1 266 ? -0.429 9.719 -2.159 1.00 98.06 266 LEU A O 1
ATOM 1990 N N . VAL A 1 267 ? 0.944 8.277 -3.208 1.00 98.25 267 VAL A N 1
ATOM 1991 C CA . VAL A 1 267 ? 1.598 7.743 -2.003 1.00 98.25 267 VAL A CA 1
ATOM 1992 C C . VAL A 1 267 ? 3.100 8.038 -2.087 1.00 98.25 267 VAL A C 1
ATOM 1994 O O . VAL A 1 267 ? 3.859 7.249 -2.662 1.00 98.25 267 VAL A O 1
ATOM 1997 N N . PRO A 1 268 ? 3.555 9.197 -1.581 1.00 96.25 268 PRO A N 1
ATOM 1998 C CA . PRO A 1 268 ? 4.955 9.581 -1.660 1.00 96.25 268 PRO A CA 1
ATOM 1999 C C . PRO A 1 268 ? 5.768 8.864 -0.576 1.00 96.25 268 PRO A C 1
ATOM 2001 O O . PRO A 1 268 ? 5.388 8.817 0.590 1.00 96.25 268 PRO A O 1
ATOM 2004 N N . THR A 1 269 ? 6.938 8.343 -0.944 1.00 94.62 269 THR A N 1
ATOM 2005 C CA . THR A 1 269 ? 7.859 7.659 -0.015 1.00 94.62 269 THR A CA 1
ATOM 2006 C C . THR A 1 269 ? 9.138 8.480 0.174 1.00 94.62 269 THR A C 1
ATOM 2008 O O . THR A 1 269 ? 10.247 7.987 -0.048 1.00 94.62 269 THR A O 1
ATOM 2011 N N . ILE A 1 270 ? 8.986 9.767 0.504 1.00 94.19 270 ILE A N 1
ATOM 2012 C CA . ILE A 1 270 ? 10.083 10.760 0.549 1.00 94.19 270 ILE A CA 1
ATOM 2013 C C . ILE A 1 270 ? 11.208 10.288 1.474 1.00 94.19 270 ILE A C 1
ATOM 2015 O O . ILE A 1 270 ? 12.377 10.269 1.085 1.00 94.19 270 ILE A O 1
ATOM 2019 N N . ILE A 1 271 ? 10.827 9.782 2.650 1.00 92.62 271 ILE A N 1
ATOM 2020 C CA . ILE A 1 271 ? 11.749 9.262 3.661 1.00 92.62 271 ILE A CA 1
ATOM 2021 C C . ILE A 1 271 ? 12.675 8.168 3.112 1.00 92.62 271 ILE A C 1
ATOM 2023 O O . ILE A 1 271 ? 13.844 8.118 3.480 1.00 92.62 271 ILE A O 1
ATOM 2027 N N . ALA A 1 272 ? 12.212 7.317 2.190 1.00 90.38 272 ALA A N 1
ATOM 2028 C CA . ALA A 1 272 ? 13.045 6.256 1.626 1.00 90.38 272 ALA A CA 1
ATOM 2029 C C . ALA A 1 272 ? 14.205 6.833 0.795 1.00 90.38 272 ALA A C 1
ATOM 2031 O O . ALA A 1 272 ? 15.353 6.417 0.958 1.00 90.38 272 ALA A O 1
ATOM 2032 N N . ALA A 1 273 ? 13.926 7.830 -0.053 1.00 91.75 273 ALA A N 1
ATOM 2033 C CA . ALA A 1 273 ? 14.955 8.501 -0.845 1.00 91.75 273 ALA A CA 1
ATOM 2034 C C . ALA A 1 273 ? 15.934 9.273 0.054 1.00 91.75 273 ALA A C 1
ATOM 2036 O O . ALA A 1 273 ? 17.147 9.152 -0.117 1.00 91.75 273 ALA A O 1
ATOM 2037 N N . GLU A 1 274 ? 15.427 10.001 1.054 1.00 92.56 274 GLU A N 1
ATOM 2038 C CA . GLU A 1 274 ? 16.264 10.716 2.025 1.00 92.56 274 GLU A CA 1
ATOM 2039 C C . GLU A 1 274 ? 17.200 9.772 2.783 1.00 92.56 274 GLU A C 1
ATOM 2041 O O . GLU A 1 274 ? 18.401 10.028 2.874 1.00 92.56 274 GLU A O 1
ATOM 2046 N N . ARG A 1 275 ? 16.685 8.642 3.284 1.00 91.94 275 ARG A N 1
ATOM 2047 C CA . ARG A 1 275 ? 17.488 7.662 4.027 1.00 91.94 275 ARG A CA 1
ATOM 2048 C C . ARG A 1 275 ? 18.572 7.030 3.161 1.00 91.94 275 ARG A C 1
ATOM 2050 O O . ARG A 1 275 ? 19.689 6.877 3.649 1.00 91.94 275 ARG A O 1
ATOM 2057 N N . ILE A 1 276 ? 18.292 6.732 1.891 1.00 91.06 276 ILE A N 1
ATOM 2058 C CA . ILE A 1 276 ? 19.308 6.244 0.943 1.00 91.06 276 ILE A CA 1
ATOM 2059 C C . ILE A 1 276 ? 20.449 7.262 0.791 1.00 91.06 276 ILE A C 1
ATOM 2061 O O . ILE A 1 276 ? 21.620 6.882 0.797 1.00 91.06 276 ILE A O 1
ATOM 2065 N N . ILE A 1 277 ? 20.124 8.553 0.686 1.00 92.44 277 ILE A N 1
ATOM 2066 C CA . ILE A 1 277 ? 21.118 9.621 0.520 1.00 92.44 277 ILE A CA 1
ATOM 2067 C C . ILE A 1 277 ? 21.939 9.821 1.796 1.00 92.44 277 ILE A C 1
ATOM 2069 O O . ILE A 1 277 ? 23.162 9.921 1.714 1.00 92.44 277 ILE A O 1
ATOM 2073 N N . VAL A 1 278 ? 21.274 9.885 2.954 1.00 92.44 278 VAL A N 1
ATOM 2074 C CA . VAL A 1 278 ? 21.906 10.155 4.255 1.00 92.44 278 VAL A CA 1
ATOM 2075 C C . VAL A 1 278 ? 22.812 9.008 4.690 1.00 92.44 278 VAL A C 1
ATOM 2077 O O . VAL A 1 278 ? 23.922 9.257 5.143 1.00 92.44 278 VAL A O 1
ATOM 2080 N N . MET A 1 279 ? 22.353 7.761 4.558 1.00 90.06 279 MET A N 1
ATOM 2081 C CA . MET A 1 279 ? 23.156 6.588 4.923 1.00 90.06 279 MET A CA 1
ATOM 2082 C C . MET A 1 279 ? 24.303 6.374 3.928 1.00 90.06 279 MET A C 1
ATOM 2084 O O . MET A 1 279 ? 25.418 6.041 4.324 1.00 90.06 279 MET A O 1
ATOM 2088 N N . GLY A 1 280 ? 24.031 6.602 2.639 1.00 90.00 280 GLY A N 1
ATOM 2089 C CA . GLY A 1 280 ? 25.039 6.652 1.591 1.00 90.00 280 GLY A CA 1
ATOM 2090 C C . GLY A 1 280 ? 25.852 5.365 1.415 1.00 90.00 280 GLY A C 1
ATOM 2091 O O . GLY A 1 280 ? 25.536 4.294 1.939 1.00 90.00 280 GLY A O 1
ATOM 2092 N N . ALA A 1 281 ? 26.932 5.479 0.643 1.00 88.38 281 ALA A N 1
ATOM 2093 C CA . ALA A 1 281 ? 27.794 4.349 0.306 1.00 88.38 281 ALA A CA 1
ATOM 2094 C C . ALA A 1 281 ? 28.581 3.798 1.506 1.00 88.38 281 ALA A C 1
ATOM 2096 O O . ALA A 1 281 ? 28.918 2.616 1.518 1.00 88.38 281 ALA A O 1
ATOM 2097 N N . GLU A 1 282 ? 28.834 4.618 2.531 1.00 87.81 282 GLU A N 1
ATOM 2098 C CA . GLU A 1 282 ? 29.530 4.198 3.756 1.00 87.81 282 GLU A CA 1
ATOM 2099 C C . GLU A 1 282 ? 28.743 3.138 4.535 1.00 87.81 282 GLU A C 1
ATOM 2101 O O . GLU A 1 282 ? 29.334 2.241 5.131 1.00 87.81 282 GLU A O 1
ATOM 2106 N N . ALA A 1 283 ? 27.409 3.179 4.460 1.00 86.25 283 ALA A N 1
ATOM 2107 C CA . ALA A 1 283 ? 26.546 2.145 5.018 1.00 86.25 283 ALA A CA 1
ATOM 2108 C C . ALA A 1 283 ? 26.501 0.857 4.168 1.00 86.25 283 ALA A C 1
ATOM 2110 O O . ALA A 1 283 ? 25.858 -0.109 4.566 1.00 86.25 283 ALA A O 1
ATOM 2111 N N . GLY A 1 284 ? 27.161 0.823 3.004 1.00 86.06 284 GLY A N 1
ATOM 2112 C CA . GLY A 1 284 ? 27.131 -0.299 2.061 1.00 86.06 284 GLY A CA 1
ATOM 2113 C C . GLY A 1 284 ? 26.060 -0.188 0.971 1.00 86.06 284 GLY A C 1
ATOM 2114 O O . GLY A 1 284 ? 25.882 -1.132 0.201 1.00 86.06 284 GLY A O 1
ATOM 2115 N N . ILE A 1 285 ? 25.365 0.952 0.868 1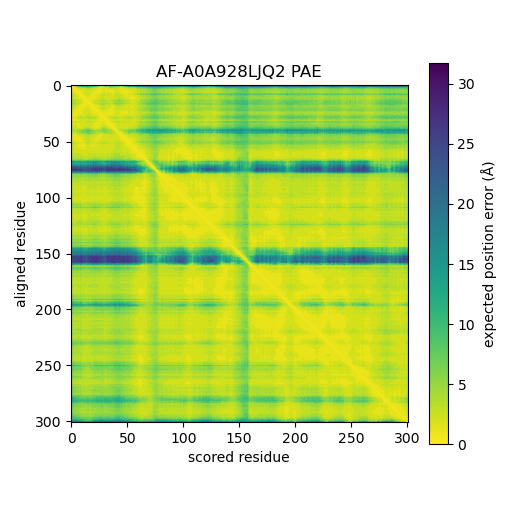.00 87.62 285 ILE A N 1
ATOM 2116 C CA . ILE A 1 285 ? 24.386 1.187 -0.199 1.00 87.62 285 ILE A CA 1
ATOM 2117 C C . ILE A 1 285 ? 25.126 1.368 -1.534 1.00 87.62 285 ILE A C 1
ATOM 2119 O O . ILE A 1 285 ? 26.026 2.206 -1.630 1.00 87.62 285 ILE A O 1
ATOM 2123 N N . PRO A 1 286 ? 24.757 0.643 -2.605 1.00 88.62 286 PRO A N 1
ATOM 2124 C CA . PRO A 1 286 ? 25.399 0.819 -3.900 1.00 88.62 286 PRO A CA 1
ATOM 2125 C C . PRO A 1 286 ? 25.295 2.256 -4.423 1.00 88.62 286 PRO A C 1
ATOM 2127 O O . PRO A 1 286 ? 24.214 2.844 -4.440 1.00 88.62 286 PRO A O 1
ATOM 2130 N N . GLN A 1 287 ? 26.404 2.795 -4.939 1.00 91.69 287 GLN A N 1
ATOM 2131 C CA . GLN A 1 287 ? 26.484 4.194 -5.379 1.00 91.69 287 GLN A CA 1
ATOM 2132 C C . GLN A 1 287 ? 25.395 4.575 -6.395 1.00 91.69 287 GLN A C 1
ATOM 2134 O O . GLN A 1 287 ? 24.806 5.647 -6.295 1.00 91.69 287 GLN A O 1
ATOM 2139 N N . TYR A 1 288 ? 25.051 3.671 -7.318 1.00 90.12 288 TYR A N 1
ATOM 2140 C CA . TYR A 1 288 ? 23.997 3.932 -8.301 1.00 90.12 288 TYR A CA 1
ATOM 2141 C C . TYR A 1 288 ? 22.621 4.178 -7.657 1.00 90.12 288 TYR A C 1
ATOM 2143 O O . TYR A 1 288 ? 21.821 4.923 -8.217 1.00 90.12 288 TYR A O 1
ATOM 2151 N N . MET A 1 289 ? 22.328 3.566 -6.500 1.00 91.56 289 MET A N 1
ATOM 2152 C CA . MET A 1 289 ? 21.084 3.821 -5.768 1.00 91.56 289 MET A CA 1
ATOM 2153 C C . MET A 1 289 ? 21.114 5.212 -5.142 1.00 91.56 289 MET A C 1
ATOM 2155 O O . MET A 1 289 ? 20.125 5.932 -5.228 1.00 91.56 289 MET A O 1
ATOM 2159 N N . VAL A 1 290 ? 22.253 5.613 -4.567 1.00 93.81 290 VAL A N 1
ATOM 2160 C CA . VAL A 1 290 ? 22.448 6.953 -3.993 1.00 93.81 290 VAL A CA 1
ATOM 2161 C C . VAL A 1 290 ? 22.269 8.029 -5.063 1.00 93.81 290 VAL A C 1
ATOM 2163 O O . VAL A 1 290 ? 21.558 9.009 -4.842 1.00 93.81 290 VAL A O 1
ATOM 2166 N N . ASP A 1 291 ? 22.857 7.837 -6.242 1.00 95.00 291 ASP A N 1
ATOM 2167 C CA . ASP A 1 291 ? 22.771 8.801 -7.341 1.00 95.00 291 ASP A CA 1
ATOM 2168 C C . ASP A 1 291 ? 21.338 8.918 -7.878 1.00 95.00 291 ASP A C 1
ATOM 2170 O O . ASP A 1 291 ? 20.814 10.025 -8.029 1.00 95.00 291 ASP A O 1
ATOM 2174 N N . LYS A 1 292 ? 20.655 7.783 -8.081 1.00 94.62 292 LYS A N 1
ATOM 2175 C CA . LYS A 1 292 ? 19.236 7.764 -8.463 1.00 94.62 292 LYS A CA 1
ATOM 2176 C C . LYS A 1 292 ? 18.339 8.385 -7.389 1.00 94.62 292 LYS A C 1
ATOM 2178 O O . LYS A 1 292 ? 17.406 9.101 -7.739 1.00 94.62 292 LYS A O 1
ATOM 2183 N N . ALA A 1 293 ? 18.613 8.147 -6.104 1.00 94.38 293 ALA A N 1
ATOM 2184 C CA . ALA A 1 293 ? 17.867 8.737 -4.992 1.00 94.38 293 ALA A CA 1
ATOM 2185 C C . ALA A 1 293 ? 17.993 10.268 -4.979 1.00 94.38 293 ALA A C 1
ATOM 2187 O O . ALA A 1 293 ? 16.986 10.967 -4.876 1.00 94.38 293 ALA A O 1
ATOM 2188 N N . LYS A 1 294 ? 19.210 10.800 -5.173 1.00 95.12 294 LYS A N 1
ATOM 2189 C CA . LYS A 1 294 ? 19.440 12.247 -5.334 1.00 95.12 294 LYS A CA 1
ATOM 2190 C C . LYS A 1 294 ? 18.673 12.808 -6.526 1.00 95.12 294 LYS A C 1
ATOM 2192 O O . LYS A 1 294 ? 18.066 13.868 -6.409 1.00 95.12 294 LYS A O 1
ATOM 2197 N N . GLN 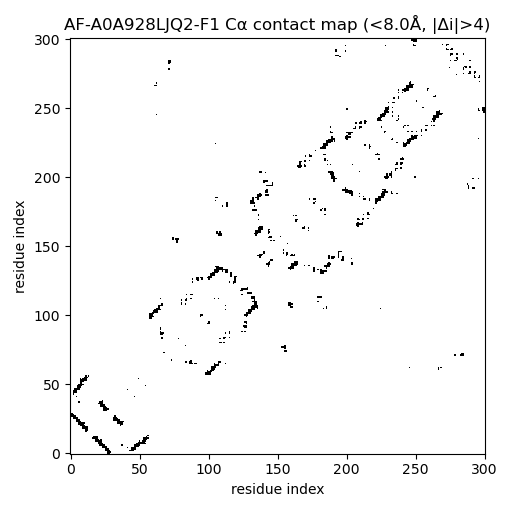A 1 295 ? 18.679 12.092 -7.652 1.00 94.69 295 GLN A N 1
ATOM 2198 C CA . GLN A 1 295 ? 17.947 12.501 -8.846 1.00 94.69 295 GLN A CA 1
ATOM 2199 C C . GLN A 1 295 ? 16.442 12.598 -8.577 1.00 94.69 295 GLN A C 1
ATOM 2201 O O . GLN A 1 295 ? 15.848 13.620 -8.899 1.00 94.69 295 GLN A O 1
ATOM 2206 N N . VAL A 1 296 ? 15.815 11.572 -7.992 1.00 93.75 296 VAL A N 1
ATOM 2207 C CA . VAL A 1 296 ? 14.367 11.611 -7.725 1.00 93.75 296 VAL A CA 1
ATOM 2208 C C . VAL A 1 296 ? 14.010 12.679 -6.693 1.00 93.75 296 VAL A C 1
ATOM 2210 O O . VAL A 1 296 ? 13.070 13.429 -6.920 1.00 93.75 296 VAL A O 1
ATOM 2213 N N . LEU A 1 297 ? 14.786 12.822 -5.614 1.00 92.56 297 LEU A N 1
ATOM 2214 C CA . LEU A 1 297 ? 14.472 13.786 -4.557 1.00 92.56 297 LEU A CA 1
ATOM 2215 C C . LEU A 1 297 ? 14.614 15.237 -5.040 1.00 92.56 297 LEU A C 1
ATOM 2217 O O . LEU A 1 297 ? 13.790 16.075 -4.702 1.00 92.56 297 LEU A O 1
ATOM 2221 N N . ALA A 1 298 ? 15.601 15.536 -5.893 1.00 91.81 298 ALA A N 1
ATOM 2222 C CA . ALA A 1 298 ? 15.765 16.873 -6.471 1.00 91.81 298 ALA A CA 1
ATOM 2223 C C . ALA A 1 298 ? 14.595 17.309 -7.380 1.00 91.81 298 ALA A C 1
ATOM 2225 O O . ALA A 1 298 ? 14.441 18.505 -7.650 1.00 91.81 298 ALA A O 1
ATOM 2226 N N . ASN A 1 299 ? 13.803 16.349 -7.868 1.00 86.56 299 ASN A N 1
ATOM 2227 C CA . ASN A 1 299 ? 12.649 16.581 -8.737 1.00 86.56 299 ASN A CA 1
ATOM 2228 C C . ASN A 1 299 ? 11.308 16.558 -7.990 1.00 86.56 299 ASN A C 1
ATOM 2230 O O . ASN A 1 299 ? 10.304 16.952 -8.576 1.00 86.56 299 ASN A O 1
ATOM 2234 N N . HIS A 1 300 ? 11.282 16.162 -6.714 1.00 83.69 300 HIS A N 1
ATOM 2235 C CA . HIS A 1 300 ? 10.067 16.220 -5.912 1.00 83.69 300 HIS A CA 1
ATOM 2236 C C . HIS A 1 300 ? 9.905 17.639 -5.351 1.00 83.69 300 HIS A C 1
ATOM 2238 O O . HIS A 1 300 ? 10.569 18.011 -4.382 1.00 83.69 300 HIS A O 1
ATOM 2244 N N . ARG A 1 301 ? 9.072 18.447 -6.013 1.00 62.97 301 ARG A N 1
ATOM 2245 C CA . ARG A 1 301 ? 8.744 19.831 -5.638 1.00 62.97 301 ARG A CA 1
ATOM 2246 C C . ARG A 1 301 ? 7.263 19.987 -5.348 1.00 62.97 301 ARG A C 1
ATOM 2248 O O . ARG A 1 301 ? 6.491 19.160 -5.879 1.00 62.97 301 ARG A O 1
#

Solvent-accessible surface area (backbone atoms only — not comparable to full-atom values): 15556 Å² total; per-residue (Å²): 133,57,40,36,30,40,36,24,38,32,34,52,40,78,89,80,72,42,79,45,63,43,34,31,41,34,30,46,73,92,38,81,78,46,76,45,64,71,74,88,88,48,85,87,37,50,77,43,83,36,59,93,41,78,46,67,76,69,38,72,46,81,76,40,42,50,71,51,64,94,56,55,60,66,68,72,64,93,69,53,73,68,55,38,43,60,48,23,50,53,45,39,36,51,42,35,74,72,44,28,45,33,37,24,36,60,31,21,42,85,37,40,51,40,54,49,33,54,34,29,77,72,65,78,39,82,53,38,50,60,40,24,15,22,41,17,36,16,24,83,78,26,45,36,40,64,83,62,61,88,88,58,83,84,44,78,45,58,48,25,25,45,75,36,71,56,35,70,43,31,33,50,50,42,51,49,41,49,75,66,63,39,48,29,52,26,34,35,29,11,15,36,48,85,34,71,96,39,55,65,22,42,60,50,58,54,56,61,31,45,25,30,35,32,53,50,24,60,78,71,74,34,46,36,38,29,42,20,34,18,46,69,20,42,46,42,36,52,73,32,56,40,42,27,38,31,45,46,26,35,60,47,72,69,45,53,52,54,24,63,77,70,66,33,42,79,47,68,53,63,66,60,36,52,49,44,49,73,53,25,54,88,59,57,27,59,62,68,36,32,54,41,22,52,55,38,54,77,43,53,123

Mean predicted aligned error: 4.67 Å

Sequence (301 aa):
MSCKVIKCSKMFDSENQQVLENVMIFVKDNIIEKVCPWTDETEGYELIDLTDKFVTPGLIDCHVHLSSNGEANPSGGQKTLGDHAFFMMRMAQADLMAGFTTLRSVGDPGFNDVALRNAIDRGEVVGPRLLVSGPCIGTTGGHADSHYNPYITESPVAGSGQICDGADAMLKAARYNVKHGVDVLKFMSTGGVMSKGTTVGAQQMTFEEMRAVCEIAEMYGVITATHAHGTNGIKCAVKAGVTSVEHGMMLDDECIEEMAKRGTFLVPTIIAAERIIVMGAEAGIPQYMVDKAKQVLANHR